Protein AF-A0A4S2RJR2-F1 (afdb_monomer_lite)

Structure (mmCIF, N/CA/C/O backbone):
data_AF-A0A4S2RJR2-F1
#
_entry.id   AF-A0A4S2RJR2-F1
#
loop_
_atom_site.group_PDB
_atom_site.id
_atom_site.type_symbol
_atom_site.label_atom_id
_atom_site.label_alt_id
_atom_site.label_comp_id
_atom_site.label_asym_id
_atom_site.label_entity_id
_atom_site.label_seq_id
_atom_site.pdbx_PDB_ins_code
_atom_site.Cartn_x
_atom_site.Cartn_y
_atom_site.Cartn_z
_atom_site.occupancy
_atom_site.B_iso_or_equiv
_atom_site.auth_seq_id
_atom_site.auth_comp_id
_atom_site.auth_asym_id
_atom_site.auth_atom_id
_atom_site.pdbx_PDB_model_num
ATOM 1 N N . MET A 1 1 ? -23.032 -1.528 -10.092 1.00 35.56 1 MET A N 1
ATOM 2 C CA . MET A 1 1 ? -22.578 -2.249 -8.888 1.00 35.56 1 MET A CA 1
ATOM 3 C C . MET A 1 1 ? -21.157 -1.796 -8.639 1.00 35.56 1 MET A C 1
ATOM 5 O O . MET A 1 1 ? -20.328 -2.017 -9.511 1.00 35.56 1 MET A O 1
ATOM 9 N N . GLN A 1 2 ? -20.901 -1.075 -7.546 1.00 30.23 2 GLN A N 1
ATOM 10 C CA . GLN A 1 2 ? -19.528 -0.872 -7.074 1.00 30.23 2 GLN A CA 1
ATOM 11 C C . GLN A 1 2 ? -18.959 -2.268 -6.796 1.00 30.23 2 GLN A C 1
ATOM 13 O O . GLN A 1 2 ? -19.674 -3.101 -6.233 1.00 30.23 2 GLN A O 1
ATOM 18 N N . ALA A 1 3 ? -17.743 -2.560 -7.258 1.00 44.12 3 ALA A N 1
ATOM 19 C CA . ALA A 1 3 ? -17.060 -3.779 -6.846 1.00 44.12 3 ALA A CA 1
ATOM 20 C C . ALA A 1 3 ? -17.018 -3.770 -5.311 1.00 44.12 3 ALA A C 1
ATOM 22 O O . ALA A 1 3 ? -16.583 -2.783 -4.720 1.00 44.12 3 ALA A O 1
ATOM 23 N N . ALA A 1 4 ? -17.570 -4.802 -4.671 1.00 62.81 4 ALA A N 1
ATOM 24 C CA . ALA A 1 4 ? -17.502 -4.906 -3.222 1.00 62.81 4 ALA A CA 1
ATOM 25 C C . ALA A 1 4 ? -16.021 -4.956 -2.834 1.00 62.81 4 ALA A C 1
ATOM 27 O O . ALA A 1 4 ? -15.278 -5.769 -3.384 1.00 62.81 4 ALA A O 1
ATOM 28 N N . ALA A 1 5 ? -15.593 -4.067 -1.938 1.00 66.56 5 ALA A N 1
ATOM 29 C CA . ALA A 1 5 ? -14.255 -4.142 -1.370 1.00 66.56 5 ALA A CA 1
ATOM 30 C C . ALA A 1 5 ? -14.058 -5.536 -0.744 1.00 66.56 5 ALA A C 1
ATOM 32 O O . ALA A 1 5 ? -14.962 -6.035 -0.068 1.00 66.56 5 ALA A O 1
ATOM 33 N N . ASP A 1 6 ? -12.895 -6.153 -0.965 1.00 79.19 6 ASP A N 1
ATOM 34 C CA . ASP A 1 6 ? -12.521 -7.461 -0.408 1.00 79.19 6 ASP A CA 1
ATOM 35 C C . ASP A 1 6 ? -11.407 -7.301 0.647 1.00 79.19 6 ASP A C 1
ATOM 37 O O . ASP A 1 6 ? -10.248 -7.618 0.379 1.00 79.19 6 ASP A O 1
ATOM 41 N N . PRO A 1 7 ? -11.702 -6.722 1.829 1.00 88.12 7 PRO A N 1
ATOM 42 C CA . PRO A 1 7 ? -10.671 -6.406 2.807 1.00 88.12 7 PRO A CA 1
ATOM 43 C C . PRO A 1 7 ? -10.150 -7.657 3.526 1.00 88.12 7 PRO A C 1
ATOM 45 O O . PRO A 1 7 ? -10.923 -8.504 3.974 1.00 88.12 7 PRO A O 1
ATOM 48 N N . ASP A 1 8 ? -8.835 -7.701 3.751 1.00 88.69 8 ASP A N 1
ATOM 49 C CA . ASP A 1 8 ? -8.206 -8.620 4.710 1.00 88.69 8 ASP A CA 1
ATOM 50 C C . ASP A 1 8 ? -8.419 -8.147 6.168 1.00 88.69 8 ASP A C 1
ATOM 52 O O . ASP A 1 8 ? -8.552 -8.958 7.094 1.00 88.69 8 ASP A O 1
ATOM 56 N N . VAL A 1 9 ? -8.485 -6.823 6.375 1.00 94.00 9 VAL A N 1
ATOM 57 C CA . VAL A 1 9 ? -8.645 -6.164 7.681 1.00 94.00 9 VAL A CA 1
ATOM 58 C C . VAL A 1 9 ? -9.634 -5.001 7.582 1.00 94.00 9 VAL A C 1
ATOM 60 O O . VAL A 1 9 ? -9.562 -4.198 6.657 1.00 94.00 9 VAL A O 1
ATOM 63 N N . VAL A 1 10 ? -10.518 -4.874 8.572 1.00 96.44 10 VAL A N 1
ATOM 64 C CA . VAL A 1 10 ? -11.403 -3.722 8.779 1.00 96.44 10 VAL A CA 1
ATOM 65 C C . VAL A 1 10 ? -11.038 -3.051 10.104 1.00 96.44 10 VAL A C 1
ATOM 67 O O . VAL A 1 10 ? -11.128 -3.674 11.164 1.00 96.44 10 VAL A O 1
ATOM 70 N N . LEU A 1 11 ? -10.631 -1.781 10.045 1.00 97.56 11 LEU A N 1
ATOM 71 C CA . LEU A 1 11 ? -10.380 -0.944 11.223 1.00 97.56 11 LEU A CA 1
ATOM 72 C C . LEU A 1 11 ? -11.629 -0.113 11.531 1.00 97.56 11 LEU A C 1
ATOM 74 O O . LEU A 1 11 ? -12.169 0.530 10.632 1.00 97.56 11 LEU A O 1
ATOM 78 N N . LEU A 1 12 ? -12.087 -0.110 12.783 1.00 98.06 12 LEU A N 1
ATOM 79 C CA . LEU A 1 12 ? -13.287 0.621 13.201 1.00 98.06 12 LEU A CA 1
ATOM 80 C C . LEU A 1 12 ? -13.000 1.553 14.382 1.00 98.06 12 LEU A C 1
ATOM 82 O O . LEU A 1 12 ? -12.539 1.115 15.433 1.00 98.06 12 LEU A O 1
ATOM 86 N N . HIS A 1 13 ? -13.376 2.822 14.225 1.00 97.62 13 HIS A N 1
ATOM 87 C CA . HIS A 1 13 ? -13.483 3.818 15.292 1.00 97.62 13 HIS A CA 1
ATOM 88 C C . HIS A 1 13 ? -14.772 4.618 15.066 1.00 97.62 13 HIS A C 1
ATOM 90 O O . HIS A 1 13 ? -14.799 5.564 14.282 1.00 97.62 13 HIS A O 1
ATOM 96 N N . LEU A 1 14 ? -15.873 4.161 15.663 1.00 95.38 14 LEU A N 1
ATOM 97 C CA . LEU A 1 14 ? -17.233 4.633 15.385 1.00 95.38 14 LEU A CA 1
ATOM 98 C C . LEU A 1 14 ? -18.041 4.638 16.687 1.00 95.38 14 LEU A C 1
ATOM 100 O O . LEU A 1 14 ? -17.801 3.798 17.553 1.00 95.38 14 LEU A O 1
ATOM 104 N N . GLY A 1 15 ? -18.999 5.558 16.812 1.00 95.69 15 GLY A N 1
ATOM 105 C CA . GLY A 1 15 ? -19.894 5.653 17.974 1.00 95.69 15 GLY A CA 1
ATOM 106 C C . GLY A 1 15 ? -19.937 7.031 18.641 1.00 95.69 15 GLY A C 1
ATOM 107 O O . GLY A 1 15 ? -20.818 7.296 19.452 1.00 95.69 15 GLY A O 1
ATOM 108 N N . ILE A 1 16 ? -18.993 7.934 18.340 1.00 96.31 16 ILE A N 1
ATOM 109 C CA . ILE A 1 16 ? -18.920 9.217 19.059 1.00 96.31 16 ILE A CA 1
ATOM 110 C C . ILE A 1 16 ? -20.102 10.143 18.746 1.00 96.31 16 ILE A C 1
ATOM 112 O O . ILE A 1 16 ? -20.603 10.825 19.640 1.00 96.31 16 ILE A O 1
ATOM 116 N N . ASN A 1 17 ? -20.597 10.116 17.506 1.00 95.94 17 ASN A N 1
ATOM 117 C CA . ASN A 1 17 ? -21.753 10.908 17.083 1.00 95.94 17 ASN A CA 1
ATOM 118 C C . ASN A 1 17 ? -23.040 10.433 17.766 1.00 95.94 17 ASN A C 1
ATOM 120 O O . ASN A 1 17 ? -23.857 11.257 18.175 1.00 95.94 17 ASN A O 1
ATOM 124 N N . ASP A 1 18 ? -23.183 9.123 17.959 1.00 96.81 18 ASP A N 1
ATOM 125 C CA . ASP A 1 18 ? -24.287 8.503 18.686 1.00 96.81 18 ASP A CA 1
ATOM 126 C C . ASP A 1 18 ? -24.359 9.054 20.114 1.00 96.81 18 ASP A C 1
ATOM 128 O O . ASP A 1 18 ? -25.413 9.502 20.566 1.00 96.81 18 ASP A O 1
ATOM 132 N N . LEU A 1 19 ? -23.217 9.121 20.806 1.00 97.19 19 LEU A N 1
ATOM 133 C CA . LEU A 1 19 ? -23.154 9.615 22.183 1.00 97.19 19 LEU A CA 1
ATOM 134 C C . LEU A 1 19 ? -23.339 11.132 22.294 1.00 97.19 19 LEU A C 1
ATOM 136 O O . LEU A 1 19 ? -24.038 11.588 23.207 1.00 97.19 19 LEU A O 1
ATOM 140 N N . LYS A 1 20 ? -22.680 11.901 21.416 1.00 94.88 20 LYS A N 1
ATOM 141 C CA . LYS A 1 20 ? -22.585 13.364 21.520 1.00 94.88 20 LYS A CA 1
ATOM 142 C C . LYS A 1 20 ? -23.769 14.075 20.877 1.00 94.88 20 LYS A C 1
ATOM 144 O O . LYS A 1 20 ? -24.410 14.901 21.516 1.00 94.88 20 LYS A O 1
ATOM 149 N N . TRP A 1 21 ? -24.096 13.724 19.638 1.00 93.81 21 TRP A N 1
ATOM 150 C CA . TRP A 1 21 ? -25.093 14.448 18.843 1.00 93.81 21 TRP A CA 1
ATOM 151 C C . TRP A 1 21 ? -26.478 13.819 18.898 1.00 93.81 21 TRP A C 1
ATOM 153 O O . TRP A 1 21 ? -27.479 14.526 18.801 1.00 93.81 21 TRP A O 1
ATOM 163 N N . HIS A 1 22 ? -26.548 12.502 19.089 1.00 93.56 22 HIS A N 1
ATOM 164 C CA . HIS A 1 22 ? -27.821 11.786 19.193 1.00 93.56 22 HIS A CA 1
ATOM 165 C C . HIS A 1 22 ? -28.208 11.455 20.637 1.00 93.56 22 HIS A C 1
ATOM 167 O O . HIS A 1 22 ? -29.325 11.005 20.885 1.00 93.56 22 HIS A O 1
ATOM 173 N N . GLY A 1 23 ? -27.319 11.724 21.600 1.00 93.38 23 GLY A N 1
ATOM 174 C CA . GLY A 1 23 ? -27.586 11.527 23.022 1.00 93.38 23 GLY A CA 1
ATOM 175 C C . GLY A 1 23 ? -27.856 10.069 23.396 1.00 93.38 23 GLY A C 1
ATOM 176 O O . GLY A 1 23 ? -28.503 9.823 24.415 1.00 93.38 23 GLY A O 1
ATOM 177 N N . ALA A 1 24 ? -27.382 9.119 22.588 1.00 96.50 24 ALA A N 1
ATOM 178 C CA . ALA A 1 24 ? -27.614 7.700 22.785 1.00 96.50 24 ALA A CA 1
ATOM 179 C C . ALA A 1 24 ? -27.061 7.221 24.134 1.00 96.50 24 ALA A C 1
ATOM 181 O O . ALA A 1 24 ? -26.051 7.717 24.652 1.00 96.50 24 ALA A O 1
ATOM 182 N N . ASP A 1 25 ? -27.734 6.218 24.692 1.00 97.31 25 ASP A N 1
ATOM 183 C CA . ASP A 1 25 ? -27.210 5.459 25.817 1.00 97.31 25 ASP A CA 1
ATOM 184 C C . ASP A 1 25 ? -25.930 4.704 25.386 1.00 97.31 25 ASP A C 1
ATOM 186 O O . ASP A 1 25 ? -25.941 4.038 24.345 1.00 97.31 25 ASP A O 1
ATOM 190 N N . PRO A 1 26 ? -24.825 4.761 26.159 1.00 97.56 26 PRO A N 1
ATOM 191 C CA . PRO A 1 26 ? -23.558 4.159 25.748 1.00 97.56 26 PRO A CA 1
ATOM 192 C C . PRO A 1 26 ? -23.593 2.644 25.547 1.00 97.56 26 PRO A C 1
ATOM 194 O O . PRO A 1 26 ? -22.884 2.130 24.681 1.00 97.56 26 PRO A O 1
ATOM 197 N N . ALA A 1 27 ? -24.399 1.918 26.327 1.00 96.00 27 ALA A N 1
ATOM 198 C CA . ALA A 1 27 ? -24.529 0.472 26.168 1.00 96.00 27 ALA A CA 1
ATOM 199 C C . ALA A 1 27 ? -25.318 0.126 24.897 1.00 96.00 27 ALA A C 1
ATOM 201 O O . ALA A 1 27 ? -24.957 -0.806 24.179 1.00 96.00 27 ALA A O 1
ATOM 202 N N . SER A 1 28 ? -26.349 0.914 24.593 1.00 96.69 28 SER A N 1
ATOM 203 C CA . SER A 1 28 ? -27.151 0.786 23.375 1.00 96.69 28 SER A CA 1
ATOM 204 C C . SER A 1 28 ? -26.318 1.080 22.122 1.00 96.69 28 SER A C 1
ATOM 206 O O . SER A 1 28 ? -26.278 0.250 21.217 1.00 96.69 28 SER A O 1
ATOM 208 N N . ALA A 1 29 ? -25.547 2.172 22.110 1.00 98.00 29 ALA A N 1
ATOM 209 C CA . ALA A 1 29 ? -24.631 2.486 21.008 1.00 98.00 29 ALA A CA 1
ATOM 210 C C . ALA A 1 29 ? -23.563 1.388 20.807 1.00 98.00 29 ALA A C 1
ATOM 212 O O . ALA A 1 29 ? -23.245 1.002 19.681 1.00 98.00 29 ALA A O 1
ATOM 213 N N . ALA A 1 30 ? -23.032 0.813 21.893 1.00 98.00 30 ALA A N 1
ATOM 214 C CA . ALA A 1 30 ? -22.098 -0.311 21.799 1.00 98.00 30 ALA A CA 1
ATOM 215 C C . ALA A 1 30 ? -22.758 -1.587 21.233 1.00 98.00 30 ALA A C 1
ATOM 217 O O . ALA A 1 30 ? -22.101 -2.373 20.542 1.00 98.00 30 ALA A O 1
ATOM 218 N N . ALA A 1 31 ? -24.051 -1.802 21.502 1.00 97.31 31 ALA A N 1
ATOM 219 C CA . ALA A 1 31 ? -24.826 -2.902 20.930 1.00 97.31 31 ALA A CA 1
ATOM 220 C C . ALA A 1 31 ? -25.114 -2.697 19.432 1.00 97.31 31 ALA A C 1
ATOM 222 O O . ALA A 1 31 ? -25.103 -3.666 18.672 1.00 97.31 31 ALA A O 1
ATOM 223 N N . GLU A 1 32 ? -25.297 -1.459 18.980 1.00 97.69 32 GLU A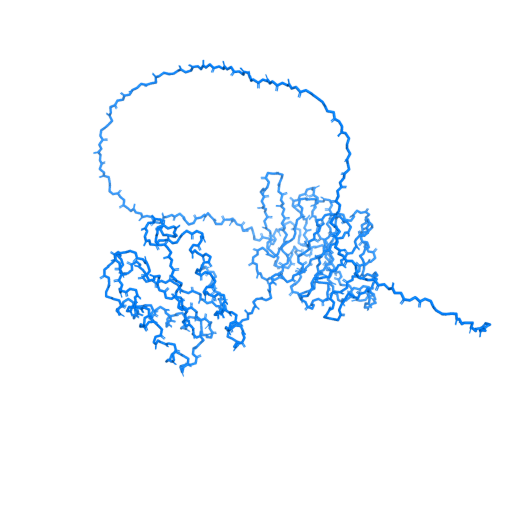 N 1
ATOM 224 C CA . GLU A 1 32 ? -25.414 -1.142 17.552 1.00 97.69 32 GLU A CA 1
ATOM 225 C C . GLU A 1 32 ? -24.095 -1.395 16.812 1.00 97.69 32 GLU A C 1
ATOM 227 O O . GLU A 1 32 ? -24.085 -2.096 15.796 1.00 97.69 32 GLU A O 1
ATOM 232 N N . LEU A 1 33 ? -22.957 -0.960 17.373 1.00 98.00 33 LEU A N 1
ATOM 233 C CA . LEU A 1 33 ? -21.637 -1.300 16.828 1.00 98.00 33 LEU A CA 1
ATOM 234 C C . LEU A 1 33 ? -21.416 -2.821 16.793 1.00 98.00 33 LEU A C 1
ATOM 236 O O . LEU A 1 33 ? -20.870 -3.349 15.823 1.00 98.00 33 LEU A O 1
ATOM 240 N N . LYS A 1 34 ? -21.879 -3.555 17.816 1.00 97.56 34 LYS A N 1
ATOM 241 C CA . LYS A 1 34 ? -21.864 -5.025 17.803 1.00 97.56 34 LYS A CA 1
ATOM 242 C C . LYS A 1 34 ? -22.606 -5.576 16.578 1.00 97.56 34 LYS A C 1
ATOM 244 O O . LYS A 1 34 ? -22.082 -6.487 15.938 1.00 97.56 34 LYS A O 1
ATOM 249 N N . GLY A 1 35 ? -23.789 -5.040 16.273 1.00 97.81 35 GLY A N 1
ATOM 250 C CA . GLY A 1 35 ? -24.590 -5.417 15.106 1.00 97.81 35 GLY A CA 1
ATOM 251 C C . GLY A 1 35 ? -23.865 -5.157 13.786 1.00 97.81 35 GLY A C 1
ATOM 252 O O . GLY A 1 35 ? -23.783 -6.056 12.954 1.00 97.81 35 GLY A O 1
ATOM 253 N N . LEU A 1 36 ? -23.233 -3.989 13.639 1.00 97.94 36 LEU A N 1
ATOM 254 C CA . LEU A 1 36 ? -22.411 -3.671 12.465 1.00 97.94 36 LEU A CA 1
ATOM 255 C C . LEU A 1 36 ? -21.261 -4.673 12.275 1.00 97.94 36 LEU A C 1
ATOM 257 O O . LEU A 1 36 ? -21.018 -5.146 11.167 1.00 97.94 36 LEU A O 1
ATOM 261 N N . ILE A 1 37 ? -20.560 -5.030 13.353 1.00 97.88 37 ILE A N 1
ATOM 262 C CA . ILE A 1 37 ? -19.486 -6.032 13.295 1.00 97.88 37 ILE A CA 1
ATOM 263 C C . ILE A 1 37 ? -20.044 -7.403 12.877 1.00 97.88 37 ILE A C 1
ATOM 265 O O . ILE A 1 37 ? -19.413 -8.121 12.101 1.00 97.88 37 ILE A O 1
ATOM 269 N N . ASP A 1 38 ? -21.234 -7.772 13.356 1.00 97.75 38 ASP A N 1
ATOM 270 C CA . ASP A 1 38 ? -21.889 -9.023 12.964 1.00 97.75 38 ASP A CA 1
ATOM 271 C C . ASP A 1 38 ? -22.253 -9.023 11.466 1.00 97.75 38 ASP A C 1
ATOM 273 O O . ASP A 1 38 ? -22.100 -10.046 10.794 1.00 97.75 38 ASP A O 1
ATOM 277 N N . ASP A 1 39 ? -22.661 -7.877 10.920 1.00 96.75 39 ASP A N 1
ATOM 278 C CA . ASP A 1 39 ? -22.924 -7.698 9.490 1.00 96.75 39 ASP A CA 1
ATOM 279 C C . ASP A 1 39 ? -21.639 -7.776 8.650 1.00 96.75 39 ASP A C 1
ATOM 281 O O . ASP A 1 39 ? -21.637 -8.421 7.598 1.00 96.75 39 ASP A O 1
ATOM 285 N N . ILE A 1 40 ? -20.527 -7.209 9.133 1.00 96.00 40 ILE A N 1
ATOM 286 C CA . ILE A 1 40 ? -19.202 -7.338 8.501 1.00 96.00 40 ILE A CA 1
ATOM 287 C C . ILE A 1 40 ? -18.813 -8.814 8.379 1.00 96.00 40 ILE A C 1
ATOM 289 O O . ILE A 1 40 ? -18.482 -9.268 7.284 1.00 96.00 40 ILE A O 1
ATOM 293 N N . TYR A 1 41 ? -18.912 -9.590 9.461 1.00 96.25 41 TYR A N 1
ATOM 294 C CA . TYR A 1 41 ? -18.592 -11.021 9.416 1.00 96.25 41 TYR A CA 1
ATOM 295 C C . TYR A 1 41 ? -19.556 -11.827 8.545 1.00 96.25 41 TYR A C 1
ATOM 297 O O . TYR A 1 41 ? -19.141 -12.819 7.943 1.00 96.25 41 TYR A O 1
ATOM 305 N N . ARG A 1 42 ? -20.829 -11.419 8.457 1.00 95.12 42 ARG A N 1
ATOM 306 C CA . ARG A 1 42 ? -21.807 -12.066 7.574 1.00 95.12 42 ARG A CA 1
ATOM 307 C C . ARG A 1 42 ? -21.475 -11.839 6.102 1.00 95.12 42 ARG A C 1
ATOM 309 O O . ARG A 1 42 ? -21.595 -12.768 5.310 1.00 95.12 42 ARG A O 1
ATOM 316 N N . ASN A 1 43 ? -21.048 -10.629 5.753 1.00 92.62 43 ASN A N 1
ATOM 317 C CA . ASN A 1 43 ? -20.708 -10.259 4.381 1.00 92.62 43 ASN A CA 1
ATOM 318 C C . ASN A 1 43 ? -19.311 -10.743 3.975 1.00 92.62 43 ASN A C 1
ATOM 320 O O . ASN A 1 43 ? -19.103 -11.099 2.817 1.00 92.62 43 ASN A O 1
ATOM 324 N N . ARG A 1 44 ? -18.366 -10.802 4.922 1.00 92.38 44 ARG A N 1
ATOM 325 C CA . ARG A 1 44 ? -17.009 -11.303 4.699 1.00 92.38 44 ARG A CA 1
ATOM 326 C C . ARG A 1 44 ? -16.563 -12.271 5.801 1.00 92.38 44 ARG A C 1
ATOM 328 O O . ARG A 1 44 ? -15.836 -11.890 6.721 1.00 92.38 44 ARG A O 1
ATOM 335 N N . PRO A 1 45 ? -16.933 -13.557 5.698 1.00 93.25 45 PRO A N 1
ATOM 336 C CA . PRO A 1 45 ? -16.436 -14.574 6.614 1.00 93.25 45 PRO A CA 1
ATOM 337 C C . PRO A 1 45 ? -14.901 -14.628 6.603 1.00 93.25 45 PRO A C 1
ATOM 339 O O . PRO A 1 45 ? -14.277 -14.639 5.540 1.00 93.25 45 PRO A O 1
ATOM 342 N N . GLY A 1 46 ? -14.295 -14.659 7.792 1.00 92.88 46 GLY A N 1
ATOM 343 C CA . GLY A 1 46 ? -12.841 -14.750 7.965 1.00 92.88 46 GLY A CA 1
ATOM 344 C C . GLY A 1 46 ? -12.063 -13.431 7.869 1.00 92.88 46 GLY A C 1
ATOM 345 O O . GLY A 1 46 ? -10.844 -13.467 8.034 1.00 92.88 46 GLY A O 1
ATOM 346 N N . VAL A 1 47 ? -12.721 -12.285 7.651 1.00 96.25 47 VAL A N 1
ATOM 347 C CA . VAL A 1 47 ? -12.062 -10.966 7.738 1.00 96.25 47 VAL A CA 1
ATOM 348 C C . VAL A 1 47 ? -11.539 -10.699 9.149 1.00 96.25 47 VAL A C 1
ATOM 350 O O . VAL A 1 47 ? -12.127 -11.158 10.129 1.00 96.25 47 VAL A O 1
ATOM 353 N N . THR A 1 48 ? -10.451 -9.946 9.278 1.00 98.06 48 THR A N 1
ATOM 354 C CA . THR A 1 48 ? -10.016 -9.429 10.581 1.00 98.06 48 THR A CA 1
ATOM 355 C C . THR A 1 48 ? -10.734 -8.124 10.895 1.00 98.06 48 THR A C 1
ATOM 357 O O . THR A 1 48 ? -10.739 -7.217 10.071 1.00 98.06 48 THR A O 1
ATOM 360 N N . VAL A 1 49 ? -11.296 -7.986 12.096 1.00 98.38 49 VAL A N 1
ATOM 361 C CA . VAL A 1 49 ? -11.891 -6.728 12.571 1.00 98.38 49 VAL A CA 1
ATOM 362 C C . VAL A 1 49 ? -11.115 -6.236 13.787 1.00 98.38 49 VAL A C 1
ATOM 364 O O . VAL A 1 49 ? -11.001 -6.950 14.785 1.00 98.38 49 VAL A O 1
ATOM 367 N N . ILE A 1 50 ? -10.592 -5.013 13.709 1.00 98.56 50 ILE A N 1
ATOM 368 C CA . ILE A 1 50 ? -9.881 -4.350 14.806 1.00 98.56 50 ILE A CA 1
ATOM 369 C C . ILE A 1 50 ? -10.644 -3.083 15.169 1.00 98.56 50 ILE A C 1
ATOM 371 O O . ILE A 1 50 ? -10.836 -2.205 14.330 1.00 98.56 50 ILE A O 1
ATOM 375 N N . VAL A 1 51 ? -11.076 -2.979 16.422 1.00 98.62 51 VAL A N 1
ATOM 376 C CA . VAL A 1 51 ? -11.880 -1.849 16.897 1.00 98.62 51 VAL A CA 1
ATOM 377 C C . VAL A 1 51 ? -11.091 -1.048 17.914 1.00 98.62 51 VAL A C 1
ATOM 379 O O . VAL A 1 51 ? -10.776 -1.573 18.981 1.00 98.62 51 VAL A O 1
ATOM 382 N N . GLN A 1 52 ? -10.809 0.220 17.623 1.00 98.62 52 GLN A N 1
ATOM 383 C CA . GLN A 1 52 ? -10.323 1.152 18.636 1.00 98.62 52 GLN A CA 1
ATOM 384 C C . GLN A 1 52 ? -11.506 1.787 19.359 1.00 98.62 52 GLN A C 1
ATOM 386 O O . GLN A 1 52 ? -12.436 2.282 18.723 1.00 98.62 52 GLN A O 1
ATOM 391 N N . GLY A 1 53 ? -11.458 1.794 20.692 1.00 98.06 53 GLY A N 1
ATOM 392 C CA . GLY A 1 53 ? -12.456 2.494 21.498 1.00 98.06 53 GLY A CA 1
ATOM 393 C C . GLY A 1 53 ? -12.545 3.993 21.176 1.00 98.06 53 GLY A C 1
ATOM 394 O O . GLY A 1 53 ? -11.686 4.569 20.513 1.00 98.06 53 GLY A O 1
ATOM 395 N N . LEU A 1 54 ? -13.594 4.640 21.667 1.00 97.88 54 LEU A N 1
ATOM 396 C CA . LEU A 1 54 ? -13.806 6.080 21.565 1.00 97.88 54 LEU A CA 1
ATOM 397 C C . LEU A 1 54 ? -12.837 6.848 22.464 1.00 97.88 54 LEU A C 1
ATOM 399 O O . LEU A 1 54 ? -12.551 6.419 23.584 1.00 97.88 54 LEU A O 1
ATOM 403 N N . LEU A 1 55 ? -12.367 8.000 21.991 1.00 97.50 55 LEU A N 1
ATOM 404 C CA . LEU A 1 55 ? -11.406 8.830 22.715 1.00 97.50 55 LEU A CA 1
ATOM 405 C C . LEU A 1 55 ? -11.985 9.254 24.080 1.00 97.50 55 LEU A C 1
ATOM 407 O O . LEU A 1 55 ? -13.057 9.857 24.129 1.00 97.50 55 LEU A O 1
ATOM 411 N N . PRO A 1 56 ? -11.315 8.946 25.209 1.00 95.75 56 PRO A N 1
ATOM 412 C CA . PRO A 1 56 ? -11.849 9.266 26.534 1.00 95.75 56 PRO A CA 1
ATOM 413 C C . PRO A 1 56 ? -11.962 10.767 26.804 1.00 95.75 56 PRO A C 1
ATOM 415 O O . PRO A 1 56 ? -12.748 11.167 27.657 1.00 95.75 56 PRO A O 1
ATOM 418 N N . ASP A 1 57 ? -11.167 11.568 26.092 1.00 95.31 57 ASP A N 1
ATOM 419 C CA . ASP A 1 57 ? -11.034 13.011 26.288 1.00 95.31 57 ASP A CA 1
ATOM 420 C C . ASP A 1 57 ? -11.977 13.830 25.380 1.00 95.31 57 ASP A C 1
ATOM 422 O O . ASP A 1 57 ? -11.884 15.055 25.346 1.00 95.31 57 ASP A O 1
ATOM 426 N N . THR A 1 58 ? -12.896 13.180 24.648 1.00 94.06 58 THR A N 1
ATOM 427 C CA . THR A 1 58 ? -13.938 13.890 23.892 1.00 94.06 58 THR A CA 1
ATOM 428 C C . THR A 1 58 ? -14.861 14.656 24.836 1.00 94.06 58 THR A C 1
ATOM 430 O O . THR A 1 58 ? -15.456 14.078 25.750 1.00 94.06 58 THR A O 1
ATOM 433 N N . THR A 1 59 ? -15.016 15.951 24.575 1.00 93.25 59 THR A N 1
ATOM 434 C CA . THR A 1 59 ? -15.809 16.851 25.413 1.00 93.25 59 THR A CA 1
ATOM 435 C C . THR A 1 59 ? -17.306 16.562 25.306 1.00 93.25 59 THR A C 1
ATOM 437 O O . THR A 1 59 ? -17.785 16.133 24.251 1.00 93.25 59 THR A O 1
ATOM 440 N N . GLU A 1 60 ? -18.051 16.849 26.379 1.00 92.88 60 GLU A N 1
ATOM 441 C CA . GLU A 1 60 ? -19.523 16.723 26.511 1.00 92.88 60 GLU A CA 1
ATOM 442 C C . GLU A 1 60 ? -20.056 15.287 26.645 1.00 92.88 60 GLU A C 1
ATOM 444 O O . GLU A 1 60 ? -21.250 15.062 26.867 1.00 92.88 60 GLU A O 1
ATOM 449 N N . VAL A 1 61 ? -19.177 14.294 26.532 1.00 93.62 61 VAL A N 1
ATOM 450 C CA . VAL A 1 61 ? -19.494 12.867 26.677 1.00 93.62 61 VAL A CA 1
ATOM 451 C C . VAL A 1 61 ? -18.543 12.180 27.657 1.00 93.62 61 VAL A C 1
ATOM 453 O O . VAL A 1 61 ? -18.348 10.960 27.600 1.00 93.62 61 VAL A O 1
ATOM 456 N N . GLU A 1 62 ? -17.962 12.946 28.583 1.00 82.56 62 GLU A N 1
ATOM 457 C CA . GLU A 1 62 ? -17.043 12.444 29.597 1.00 82.56 62 GLU A CA 1
ATOM 458 C C . GLU A 1 62 ? -17.710 11.314 30.400 1.00 82.56 62 GLU A C 1
ATOM 460 O O . GLU A 1 62 ? -18.850 11.406 30.857 1.00 82.56 62 GLU A O 1
ATOM 465 N N . GLY A 1 63 ? -17.014 10.185 30.532 1.00 86.69 63 GLY A N 1
ATOM 466 C CA . GLY A 1 63 ? -17.529 8.984 31.197 1.00 86.69 63 GLY A CA 1
ATOM 467 C C . GLY A 1 63 ? -18.432 8.098 30.328 1.00 86.69 63 GLY A C 1
ATOM 468 O O . GLY A 1 63 ? -18.366 6.875 30.467 1.00 86.69 63 GLY A O 1
ATOM 469 N N . LYS A 1 64 ? -19.194 8.653 29.371 1.00 96.75 64 LYS A N 1
ATOM 470 C CA . LYS A 1 64 ? -19.992 7.850 28.419 1.00 96.75 64 LYS A CA 1
ATOM 471 C C . LYS A 1 64 ? -19.101 6.9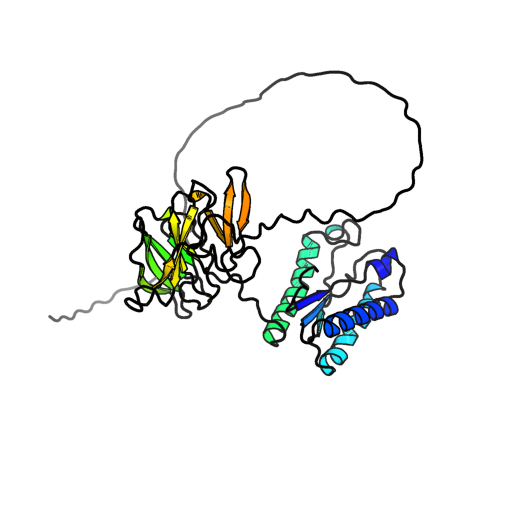92 27.522 1.00 96.75 64 LYS A C 1
ATOM 473 O O . LYS A 1 64 ? -19.371 5.806 27.337 1.00 96.75 64 LYS A O 1
ATOM 478 N N . THR A 1 65 ? -18.009 7.569 27.023 1.00 97.00 65 THR A N 1
ATOM 479 C CA . THR A 1 65 ? -17.003 6.859 26.216 1.00 97.00 65 THR A CA 1
ATOM 480 C C . THR A 1 65 ? -16.397 5.679 26.976 1.00 97.00 65 THR A C 1
ATOM 482 O O . THR A 1 65 ? -16.198 4.617 26.399 1.00 97.00 65 THR A O 1
ATOM 485 N N . GLY A 1 66 ? -16.196 5.804 28.292 1.00 97.19 66 GLY A N 1
ATOM 486 C CA . GLY A 1 66 ? -15.720 4.713 29.147 1.00 97.19 66 GLY A CA 1
ATOM 487 C C . GLY A 1 66 ? -16.679 3.519 29.202 1.00 97.19 66 GLY A C 1
ATOM 488 O O . GLY A 1 66 ? -16.240 2.377 29.061 1.00 97.19 66 GLY A O 1
ATOM 489 N N . VAL A 1 67 ? -17.985 3.771 29.351 1.00 97.94 67 VAL A N 1
ATOM 490 C CA . VAL A 1 67 ? -19.017 2.715 29.358 1.00 97.94 67 VAL A CA 1
ATOM 491 C C . VAL A 1 67 ? -19.105 2.027 27.995 1.00 97.94 67 VAL A C 1
ATOM 493 O O . VAL A 1 67 ? -19.094 0.798 27.929 1.00 97.94 67 VAL A O 1
ATOM 496 N N . PHE A 1 68 ? -19.123 2.810 26.913 1.00 98.50 68 PHE A N 1
ATOM 497 C CA . PHE A 1 68 ? -19.098 2.288 25.545 1.00 98.50 68 PHE A CA 1
ATOM 498 C C . PHE A 1 68 ? -17.865 1.401 25.310 1.00 98.50 68 PHE A C 1
ATOM 500 O O . PHE A 1 68 ? -17.984 0.248 24.898 1.00 98.50 68 PHE A O 1
ATOM 507 N N . ASN A 1 69 ? -16.677 1.903 25.651 1.00 98.38 69 ASN A N 1
ATOM 508 C CA . ASN A 1 69 ? -15.407 1.203 25.465 1.00 98.38 69 ASN A CA 1
ATOM 509 C C . ASN A 1 69 ? -15.344 -0.108 26.247 1.00 98.38 69 ASN A C 1
ATOM 511 O O . ASN A 1 69 ? -14.906 -1.120 25.705 1.00 98.38 69 ASN A O 1
ATOM 515 N N . ALA A 1 70 ? -15.817 -0.117 27.497 1.00 98.19 70 ALA A N 1
ATOM 516 C CA . ALA A 1 70 ? -15.888 -1.333 28.301 1.00 98.19 70 ALA A CA 1
ATOM 517 C C . ALA A 1 70 ? -16.819 -2.382 27.668 1.00 98.19 70 ALA A C 1
ATOM 519 O O . ALA A 1 70 ? -16.474 -3.566 27.627 1.00 98.19 70 ALA A O 1
ATOM 520 N N . ALA A 1 71 ? -17.965 -1.957 27.128 1.00 98.06 71 ALA A N 1
ATOM 521 C CA . ALA A 1 71 ? -18.905 -2.848 26.454 1.00 98.06 71 ALA A CA 1
ATOM 522 C C . ALA A 1 71 ? -18.329 -3.435 25.154 1.00 98.06 71 ALA A C 1
ATOM 524 O O . ALA A 1 71 ? -18.507 -4.625 24.893 1.00 98.06 71 ALA A O 1
ATOM 525 N N . VAL A 1 72 ? -17.609 -2.641 24.354 1.00 98.31 72 VAL A N 1
ATOM 526 C CA . VAL A 1 72 ? -16.942 -3.120 23.130 1.00 98.31 72 VAL A CA 1
ATOM 527 C C . VAL A 1 72 ? -15.784 -4.062 23.467 1.00 98.31 72 VAL A C 1
ATOM 529 O O . VAL A 1 72 ? -15.709 -5.157 22.909 1.00 98.31 72 VAL A O 1
ATOM 532 N N . ALA A 1 73 ? -14.926 -3.690 24.421 1.00 98.31 73 ALA A N 1
ATOM 533 C CA . ALA A 1 73 ? -13.817 -4.525 24.881 1.00 98.31 73 ALA A CA 1
ATOM 534 C C . ALA A 1 73 ? -14.300 -5.889 25.404 1.00 98.31 73 ALA A C 1
ATOM 536 O O . ALA A 1 73 ? -13.707 -6.925 25.103 1.00 98.31 73 ALA A O 1
ATOM 537 N N . GLY A 1 74 ? -15.429 -5.910 26.123 1.00 97.88 74 GLY A N 1
ATOM 538 C CA . GLY A 1 74 ? -16.045 -7.133 26.644 1.00 97.88 74 GLY A CA 1
ATOM 539 C C . GLY A 1 74 ? -16.479 -8.146 25.574 1.00 97.88 74 GLY A C 1
ATOM 540 O O . GLY A 1 74 ? -16.698 -9.314 25.897 1.00 97.88 74 GLY A O 1
ATOM 541 N N . GLN A 1 75 ? -16.571 -7.748 24.300 1.00 95.94 75 GLN A N 1
ATOM 542 C CA . GLN A 1 75 ? -16.912 -8.656 23.199 1.00 95.94 75 GLN A CA 1
ATOM 543 C C . GLN A 1 75 ? -15.734 -9.535 22.760 1.00 95.94 75 GLN A C 1
ATOM 545 O O . GLN A 1 75 ? -15.944 -10.534 22.077 1.00 95.94 75 GLN A O 1
ATOM 550 N N . GLU A 1 76 ? -14.494 -9.199 23.122 1.00 96.44 76 GLU A N 1
ATOM 551 C CA . GLU A 1 76 ? -13.322 -9.818 22.499 1.00 96.44 76 GLU A CA 1
ATOM 552 C C . GLU A 1 76 ? -13.231 -11.331 22.743 1.00 96.44 76 GLU A C 1
ATOM 554 O O . GLU A 1 76 ? -12.965 -12.102 21.820 1.00 96.44 76 GLU A O 1
ATOM 559 N N . ILE A 1 77 ? -13.494 -11.783 23.972 1.00 96.69 77 ILE A N 1
ATOM 560 C CA . ILE A 1 77 ? -13.443 -13.212 24.313 1.00 96.69 77 ILE A CA 1
ATOM 561 C C . ILE A 1 77 ? -14.573 -13.977 23.615 1.00 96.69 77 ILE A C 1
ATOM 563 O O . ILE A 1 77 ? -14.331 -15.030 23.030 1.00 96.69 77 ILE A O 1
ATOM 567 N N . SER A 1 78 ? -15.804 -13.458 23.647 1.00 96.75 78 SER A N 1
ATOM 568 C CA . SER A 1 78 ? -16.957 -14.154 23.063 1.00 96.75 78 SER A CA 1
ATOM 569 C C . SER A 1 78 ? -16.854 -14.256 21.541 1.00 96.75 78 SER A C 1
ATOM 571 O O . SER A 1 78 ? -17.156 -15.311 20.985 1.00 96.75 78 SER A O 1
ATOM 573 N N . ARG A 1 79 ? -16.345 -13.215 20.871 1.00 97.00 79 ARG A N 1
ATOM 574 C CA . ARG A 1 79 ? -16.084 -13.229 19.426 1.00 97.00 79 ARG A CA 1
ATOM 575 C C . ARG A 1 79 ? -14.990 -14.224 19.050 1.00 97.00 79 ARG A C 1
ATOM 577 O O . ARG A 1 79 ? -15.198 -15.043 18.156 1.00 97.00 79 ARG A O 1
ATOM 584 N N . ARG A 1 80 ? -13.865 -14.230 19.774 1.00 95.75 80 ARG A N 1
ATOM 585 C CA . ARG A 1 80 ? -12.786 -15.205 19.531 1.00 95.75 80 ARG A CA 1
ATOM 586 C C . ARG A 1 80 ? -13.238 -16.646 19.773 1.00 95.75 80 ARG A C 1
ATOM 588 O O . ARG A 1 80 ? -12.934 -17.513 18.960 1.00 95.75 80 ARG A O 1
ATOM 595 N N . ASN A 1 81 ? -14.040 -16.897 20.810 1.00 96.56 81 ASN A N 1
ATOM 596 C CA . ASN A 1 81 ? -14.635 -18.218 21.057 1.00 96.56 81 ASN A CA 1
ATOM 597 C C . ASN A 1 81 ? -15.610 -18.651 19.949 1.00 96.56 81 ASN A C 1
ATOM 599 O O . ASN A 1 81 ? -15.775 -19.845 19.713 1.00 96.56 81 ASN A O 1
ATOM 603 N N . ALA A 1 82 ? -16.227 -17.698 19.246 1.00 95.94 82 ALA A N 1
ATOM 604 C CA . ALA A 1 82 ? -17.043 -17.951 18.060 1.00 95.94 82 ALA A CA 1
ATOM 605 C C . ALA A 1 82 ? -16.213 -18.112 16.765 1.00 95.94 82 ALA A C 1
ATOM 607 O O . ALA A 1 82 ? -16.782 -18.164 15.677 1.00 95.94 82 ALA A O 1
ATOM 608 N N . GLY A 1 83 ? -14.878 -18.170 16.857 1.00 96.56 83 GLY A N 1
ATOM 609 C CA . GLY A 1 83 ? -13.974 -18.312 15.711 1.00 96.56 83 GLY A CA 1
ATOM 610 C C . GLY A 1 83 ? -13.758 -17.024 14.910 1.00 96.56 83 GLY A C 1
ATOM 611 O O . GLY A 1 83 ? -13.173 -17.068 13.828 1.00 96.56 83 GLY A O 1
ATOM 612 N N . GLN A 1 84 ? -14.219 -15.875 15.411 1.00 97.81 84 GLN A N 1
ATOM 613 C CA . GLN A 1 84 ? -14.032 -14.589 14.744 1.00 97.81 84 GLN A CA 1
ATOM 614 C C . GLN A 1 84 ? -12.633 -14.024 15.019 1.00 97.81 84 GLN A C 1
ATOM 616 O O . GLN A 1 84 ? -12.146 -14.037 16.152 1.00 97.81 84 GLN A O 1
ATOM 621 N N . ARG A 1 85 ? -12.008 -13.462 13.980 1.00 98.12 85 ARG A N 1
ATOM 622 C CA . ARG A 1 85 ? -10.740 -12.720 14.060 1.00 98.12 85 ARG A CA 1
ATOM 623 C C . ARG A 1 85 ? -11.022 -11.289 14.508 1.00 98.12 85 ARG A C 1
ATOM 625 O O . ARG A 1 85 ? -11.110 -10.383 13.682 1.00 98.12 85 ARG A O 1
ATOM 632 N N . PHE A 1 86 ? -11.270 -11.115 15.801 1.00 98.38 86 PHE A N 1
ATOM 633 C CA . PHE A 1 86 ? -11.648 -9.837 16.402 1.00 98.38 86 PHE A CA 1
ATOM 634 C C . PHE A 1 86 ? -10.605 -9.386 17.422 1.00 98.38 86 PHE A C 1
ATOM 636 O O . PHE A 1 86 ? -10.141 -10.200 18.226 1.00 98.38 86 PHE A O 1
ATOM 643 N N . ARG A 1 87 ? -10.287 -8.089 17.424 1.00 97.94 87 ARG A N 1
ATOM 644 C CA . ARG A 1 87 ? -9.381 -7.474 18.397 1.00 97.94 87 ARG A CA 1
ATOM 645 C C . ARG A 1 87 ? -9.892 -6.110 18.846 1.00 97.94 87 ARG A C 1
ATOM 647 O O . ARG A 1 87 ? -10.268 -5.284 18.016 1.00 97.94 87 ARG A O 1
ATOM 654 N N . TYR A 1 88 ? -9.861 -5.864 20.152 1.00 98.44 88 TYR A N 1
ATOM 655 C CA . TYR A 1 88 ? -10.111 -4.535 20.708 1.00 98.44 88 TYR A CA 1
ATOM 656 C C . TYR A 1 88 ? -8.793 -3.790 20.954 1.00 98.44 88 TYR A C 1
ATOM 658 O O . TYR A 1 88 ? -7.805 -4.373 21.399 1.00 98.44 88 TYR A O 1
ATOM 666 N N . VAL A 1 89 ? -8.793 -2.486 20.690 1.00 98.44 89 VAL A N 1
ATOM 667 C CA . VAL A 1 89 ? -7.674 -1.570 20.915 1.00 98.44 89 VAL A CA 1
ATOM 668 C C . VAL A 1 89 ? -8.124 -0.481 21.877 1.00 98.44 89 VAL A C 1
ATOM 670 O O . VAL A 1 89 ? -9.081 0.251 21.620 1.00 98.44 89 VAL A O 1
ATOM 673 N N . ALA A 1 90 ? -7.419 -0.358 23.000 1.00 98.06 90 ALA A N 1
ATOM 674 C CA . ALA A 1 90 ? -7.648 0.749 23.914 1.00 98.06 90 ALA A CA 1
ATOM 675 C C . ALA A 1 90 ? -7.275 2.076 23.220 1.00 98.06 90 ALA A C 1
ATOM 677 O O . ALA A 1 90 ? -6.185 2.171 22.651 1.00 98.06 90 ALA A O 1
ATOM 678 N N . PRO A 1 91 ? -8.152 3.093 23.246 1.00 97.25 91 PRO A N 1
ATOM 679 C CA . PRO A 1 91 ? -7.850 4.379 22.636 1.00 97.25 91 PRO A CA 1
ATOM 680 C C . PRO A 1 91 ? -6.747 5.116 23.404 1.00 97.25 91 PRO A C 1
ATOM 682 O O . PRO A 1 91 ? -6.659 4.982 24.631 1.00 97.25 91 PRO A O 1
ATOM 685 N N . PRO A 1 92 ? -5.928 5.929 22.715 1.00 97.38 92 PRO A N 1
ATOM 686 C CA . PRO A 1 92 ? -4.992 6.817 23.387 1.00 97.38 92 PRO A CA 1
ATOM 687 C C . PRO A 1 92 ? -5.738 7.907 24.169 1.00 97.38 92 PRO A C 1
ATOM 689 O O . PRO A 1 92 ? -6.910 8.195 23.920 1.00 97.38 92 PRO A O 1
ATOM 692 N N . ARG A 1 93 ? -5.022 8.548 25.098 1.00 96.12 93 ARG A N 1
ATOM 693 C CA . ARG A 1 93 ? -5.449 9.813 25.705 1.00 96.12 93 ARG A CA 1
ATOM 694 C C . ARG A 1 93 ? -4.888 10.979 24.901 1.00 96.12 93 ARG A C 1
ATOM 696 O O . ARG A 1 93 ? -3.716 10.935 24.513 1.00 96.12 93 ARG A O 1
ATOM 703 N N . LEU A 1 94 ? -5.710 11.995 24.671 1.00 96.38 94 LEU A N 1
ATOM 704 C CA . LEU A 1 94 ? -5.340 13.200 23.932 1.00 96.38 94 LEU A CA 1
ATOM 705 C C . LEU A 1 94 ? -5.334 14.421 24.849 1.00 96.38 94 LEU A C 1
ATOM 707 O O . LEU A 1 94 ? -6.110 14.512 25.799 1.00 96.38 94 LEU A O 1
ATOM 711 N N . ASP A 1 95 ? -4.455 15.370 24.548 1.00 96.25 95 ASP A N 1
ATOM 712 C CA . ASP A 1 95 ? -4.499 16.693 25.158 1.00 96.25 95 ASP A CA 1
ATOM 713 C C . ASP A 1 95 ? -5.637 17.494 24.516 1.00 96.25 95 ASP A C 1
ATOM 715 O O . ASP A 1 95 ? -5.556 17.883 23.353 1.00 96.25 95 ASP A O 1
ATOM 719 N N . VAL A 1 96 ? -6.703 17.754 25.273 1.00 93.75 96 VAL A N 1
ATOM 720 C CA . VAL A 1 96 ? -7.887 18.461 24.763 1.00 93.75 96 VAL A CA 1
ATOM 721 C C . VAL A 1 96 ? -7.531 19.837 24.193 1.00 93.75 96 VAL A C 1
ATOM 723 O O . VAL A 1 96 ? -8.067 20.226 23.161 1.00 93.75 96 VAL A O 1
ATOM 726 N N . ALA A 1 97 ? -6.610 20.569 24.826 1.00 94.38 97 ALA A N 1
ATOM 727 C CA . ALA A 1 97 ? -6.282 21.931 24.417 1.00 94.38 97 ALA A CA 1
ATOM 728 C C . ALA A 1 97 ? -5.402 21.973 23.161 1.00 94.38 97 ALA A C 1
ATOM 730 O O . ALA A 1 97 ? -5.501 22.912 22.371 1.00 94.38 97 ALA A O 1
ATOM 731 N N . ALA A 1 98 ? -4.529 20.979 22.986 1.00 96.50 98 ALA A N 1
ATOM 732 C CA . ALA A 1 98 ? -3.549 20.961 21.902 1.00 96.50 98 ALA A CA 1
ATOM 733 C C . ALA A 1 98 ? -3.942 20.061 20.722 1.00 96.50 98 ALA A C 1
ATOM 735 O O . ALA A 1 98 ? -3.486 20.297 19.605 1.00 96.50 98 ALA A O 1
ATOM 736 N N . GLU A 1 99 ? -4.749 19.026 20.953 1.00 97.00 99 GLU A N 1
ATOM 737 C CA . GLU A 1 99 ? -4.964 17.923 20.009 1.00 97.00 99 GLU A CA 1
ATOM 738 C C . GLU A 1 99 ? -6.431 17.728 19.620 1.00 97.00 99 GLU A C 1
ATOM 740 O O . GLU A 1 99 ? -6.684 17.002 18.664 1.00 97.00 99 GLU A O 1
ATOM 745 N N . LEU A 1 100 ? -7.380 18.397 20.287 1.00 95.50 100 LEU A N 1
ATOM 746 C CA . LEU A 1 100 ? -8.816 18.363 19.973 1.00 95.50 100 LEU A CA 1
ATOM 747 C C . LEU A 1 100 ? -9.378 19.787 19.777 1.00 95.50 100 LEU A C 1
ATOM 749 O O . LEU A 1 100 ? -10.052 20.308 20.666 1.00 95.50 100 LEU A O 1
ATOM 753 N N . PRO A 1 101 ? -9.144 20.439 18.620 1.00 94.56 101 PRO A N 1
ATOM 754 C CA . PRO A 1 101 ? -9.509 21.845 18.403 1.00 94.56 101 PRO A CA 1
ATOM 755 C C . PRO A 1 101 ? -10.996 22.174 18.602 1.00 94.56 101 PRO A C 1
ATOM 757 O O . PRO A 1 101 ? -11.331 23.291 18.990 1.00 94.56 101 PRO A O 1
ATOM 760 N N . ASP A 1 102 ? -11.885 21.213 18.347 1.00 93.75 102 ASP A N 1
ATOM 761 C CA . ASP A 1 102 ? -13.333 21.329 18.568 1.00 93.75 102 ASP A CA 1
ATOM 762 C C . ASP A 1 102 ? -13.844 20.414 19.699 1.00 93.75 102 ASP A C 1
ATOM 764 O O . ASP A 1 102 ? -15.045 20.158 19.832 1.00 93.75 102 ASP A O 1
ATOM 768 N N . GLY A 1 103 ? -12.922 19.876 20.501 1.00 93.62 103 GLY A N 1
ATOM 769 C CA . GLY A 1 103 ? -13.208 18.934 21.578 1.00 93.62 103 GLY A CA 1
ATOM 770 C C . GLY A 1 103 ? -13.640 17.535 21.122 1.00 93.62 103 GLY A C 1
ATOM 771 O O . GLY A 1 103 ? -13.967 16.714 21.975 1.00 93.62 103 GLY A O 1
ATOM 772 N N . THR A 1 104 ? -13.657 17.238 19.816 1.00 94.38 104 THR A N 1
ATOM 773 C CA . THR A 1 104 ? -14.159 15.964 19.264 1.00 94.38 104 THR A CA 1
ATOM 774 C C . THR A 1 104 ? -13.202 15.332 18.262 1.00 94.38 104 THR A C 1
ATOM 776 O O . THR A 1 104 ? -12.893 14.147 18.384 1.00 94.38 104 THR A O 1
ATOM 779 N N . HIS A 1 105 ? -12.727 16.107 17.293 1.00 95.19 105 HIS A N 1
ATOM 780 C CA . HIS A 1 105 ? -11.890 15.636 16.202 1.00 95.19 105 HIS A CA 1
ATOM 781 C C . HIS A 1 105 ? -10.412 15.883 16.515 1.00 95.19 105 HIS A C 1
ATOM 783 O O . HIS A 1 105 ? -10.024 17.022 16.794 1.00 95.19 105 HIS A O 1
ATOM 789 N N . PRO A 1 106 ? -9.571 14.836 16.468 1.00 97.00 106 PRO A N 1
ATOM 790 C CA . PRO A 1 106 ? -8.130 14.988 16.576 1.00 97.00 106 PRO A CA 1
ATOM 791 C C . PRO A 1 106 ? -7.562 15.878 15.471 1.00 97.00 106 PRO A C 1
ATOM 793 O O . PRO A 1 106 ? -8.030 15.849 14.336 1.00 97.00 106 PRO A O 1
ATOM 796 N N . ASN A 1 107 ? -6.511 16.630 15.777 1.00 94.31 107 ASN A N 1
ATOM 797 C CA . ASN A 1 107 ? -5.609 17.142 14.746 1.00 94.31 107 ASN A CA 1
ATOM 798 C C . ASN A 1 107 ? -4.557 16.083 14.368 1.00 94.31 107 ASN A C 1
ATOM 800 O O . ASN A 1 107 ? -4.571 14.964 14.883 1.00 94.31 107 ASN A O 1
ATOM 804 N N . ASP A 1 108 ? -3.608 16.442 13.503 1.00 94.75 108 ASP A N 1
ATOM 805 C CA . ASP A 1 108 ? -2.552 15.536 13.035 1.00 94.75 108 ASP A CA 1
ATOM 806 C C . ASP A 1 108 ? -1.795 14.841 14.180 1.00 94.75 108 ASP A C 1
ATOM 808 O O . ASP A 1 108 ? -1.556 13.635 14.122 1.00 94.75 108 ASP A O 1
ATOM 812 N N . ALA A 1 109 ? -1.462 15.562 15.258 1.00 94.88 109 ALA A N 1
ATOM 813 C CA . ALA A 1 109 ? -0.762 14.987 16.409 1.00 94.88 109 ALA A CA 1
ATOM 814 C C . ALA A 1 109 ? -1.627 13.956 17.155 1.00 94.88 109 ALA A C 1
ATOM 816 O O . ALA A 1 109 ? -1.141 12.886 17.534 1.00 94.88 109 ALA A O 1
ATOM 817 N N . GLY A 1 110 ? -2.922 14.237 17.314 1.00 95.38 110 GLY A N 1
ATOM 818 C CA . GLY A 1 110 ? -3.867 13.283 17.889 1.00 95.38 110 GLY A CA 1
ATOM 819 C C . GLY A 1 110 ? -4.092 12.057 16.992 1.00 95.38 110 GLY A C 1
ATOM 820 O O . GLY A 1 110 ? -4.092 10.927 17.487 1.00 95.38 110 GLY A O 1
ATOM 821 N N . TYR A 1 111 ? -4.181 12.240 15.671 1.00 97.31 111 TYR A N 1
ATOM 822 C CA . TYR A 1 111 ? -4.276 11.129 14.718 1.00 97.31 111 TYR A CA 1
ATOM 823 C C . TYR A 1 111 ? -3.022 10.247 14.711 1.00 97.31 111 TYR A C 1
ATOM 825 O O . TYR A 1 111 ? -3.150 9.024 14.640 1.00 97.31 111 TYR A O 1
ATOM 833 N N . VAL A 1 112 ? -1.822 10.816 14.875 1.00 95.19 112 VAL A N 1
ATOM 834 C CA . VAL A 1 112 ? -0.581 10.037 15.048 1.00 95.19 112 VAL A CA 1
ATOM 835 C C . VAL A 1 112 ? -0.673 9.116 16.267 1.00 95.19 112 VAL A C 1
ATOM 837 O O . VAL A 1 112 ? -0.297 7.946 16.184 1.00 95.19 112 VAL A O 1
ATOM 840 N N . LYS A 1 113 ? -1.227 9.589 17.389 1.00 97.06 113 LYS A N 1
ATOM 841 C CA . LYS A 1 113 ? -1.435 8.748 18.581 1.00 97.06 113 LYS A CA 1
ATOM 842 C C . LYS A 1 113 ? -2.469 7.649 18.341 1.00 97.06 113 LYS A C 1
ATOM 844 O O . LYS A 1 113 ? -2.275 6.524 18.799 1.00 97.06 113 LYS A O 1
ATOM 849 N N . MET A 1 114 ? -3.552 7.946 17.620 1.00 98.06 114 MET A N 1
ATOM 850 C CA . MET A 1 114 ? -4.548 6.933 17.251 1.00 98.06 114 MET A CA 1
ATOM 851 C C . MET A 1 114 ? -3.949 5.855 16.348 1.00 98.06 114 MET A C 1
ATOM 853 O O . MET A 1 114 ? -4.193 4.670 16.580 1.00 98.06 114 MET A O 1
ATOM 857 N N . ALA A 1 115 ? -3.140 6.245 15.361 1.00 94.19 115 ALA A N 1
ATOM 858 C CA . ALA A 1 115 ? -2.427 5.318 14.489 1.00 94.19 115 ALA A CA 1
ATOM 859 C C . ALA A 1 115 ? -1.446 4.443 15.286 1.00 94.19 115 ALA A C 1
ATOM 861 O O . ALA A 1 115 ? -1.465 3.222 15.149 1.00 94.19 115 ALA A O 1
ATOM 862 N N . ALA A 1 116 ? -0.674 5.043 16.198 1.00 95.62 116 ALA A N 1
ATOM 863 C CA . ALA A 1 116 ? 0.250 4.321 17.073 1.00 95.62 116 ALA A CA 1
ATOM 864 C C . ALA A 1 116 ? -0.447 3.297 17.991 1.00 95.62 116 ALA A C 1
ATOM 866 O O . ALA A 1 116 ? 0.171 2.314 18.390 1.00 95.62 116 ALA A O 1
ATOM 867 N N . ALA A 1 117 ? -1.728 3.493 18.318 1.00 96.81 117 ALA A N 1
ATOM 868 C CA . ALA A 1 117 ? -2.512 2.506 19.059 1.00 96.81 117 ALA A CA 1
ATOM 869 C C . ALA A 1 117 ? -2.996 1.341 18.171 1.00 96.81 117 ALA A C 1
ATOM 871 O O . ALA A 1 117 ? -3.079 0.208 18.644 1.00 96.81 117 ALA A O 1
ATOM 872 N N . TYR A 1 118 ? -3.296 1.588 16.891 1.00 97.25 118 TYR A N 1
ATOM 873 C CA . TYR A 1 118 ? -3.674 0.533 15.942 1.00 97.25 118 TYR A CA 1
ATOM 874 C C . TYR A 1 118 ? -2.499 -0.344 15.509 1.00 97.25 118 TYR A C 1
ATOM 876 O O . TYR A 1 118 ? -2.683 -1.548 15.330 1.00 97.25 118 TYR A O 1
ATOM 884 N N . ASP A 1 119 ? -1.317 0.242 15.335 1.00 92.62 119 ASP A N 1
ATOM 885 C CA . ASP A 1 119 ? -0.170 -0.417 14.706 1.00 92.62 119 ASP A CA 1
ATOM 886 C C . ASP A 1 119 ? 0.205 -1.767 15.365 1.00 92.62 119 ASP A C 1
ATOM 888 O O . ASP A 1 119 ? 0.179 -2.791 14.674 1.00 92.62 119 ASP A O 1
ATOM 892 N N . PRO A 1 120 ? 0.369 -1.875 16.704 1.00 94.25 120 PRO A N 1
ATOM 893 C CA . PRO A 1 120 ? 0.657 -3.162 17.344 1.00 94.25 120 PRO A CA 1
ATOM 894 C C . PRO A 1 120 ? -0.465 -4.194 17.178 1.00 94.25 120 PRO A C 1
ATOM 896 O O . PRO A 1 120 ? -0.217 -5.398 17.176 1.00 94.25 120 PRO A O 1
ATOM 899 N N . ALA A 1 121 ? -1.716 -3.745 17.060 1.00 95.94 121 ALA A N 1
ATOM 900 C CA . ALA A 1 121 ? -2.867 -4.625 16.904 1.00 95.94 121 ALA A CA 1
ATOM 901 C C . ALA A 1 121 ? -2.946 -5.220 15.493 1.00 95.94 121 ALA A C 1
ATOM 903 O O . ALA A 1 121 ? -3.306 -6.391 15.345 1.00 95.94 121 ALA A O 1
ATOM 904 N N . ILE A 1 122 ? -2.582 -4.433 14.477 1.00 94.38 122 ILE A N 1
ATOM 905 C CA . ILE A 1 122 ? -2.450 -4.886 13.088 1.00 94.38 122 ILE A CA 1
ATOM 906 C C . ILE A 1 122 ? -1.286 -5.873 12.982 1.00 94.38 122 ILE A C 1
ATOM 908 O O . ILE A 1 122 ? -1.459 -6.972 12.456 1.00 94.38 122 ILE A O 1
ATOM 912 N N . GLU A 1 123 ? -0.133 -5.528 13.554 1.00 91.62 123 GLU A N 1
ATOM 913 C CA . GLU A 1 123 ? 1.047 -6.395 13.590 1.00 91.62 123 GLU A CA 1
ATOM 914 C C . GLU A 1 123 ? 0.777 -7.724 14.300 1.00 91.62 123 GLU A C 1
ATOM 916 O O . GLU A 1 123 ? 1.138 -8.793 13.802 1.00 91.62 123 GLU A O 1
ATOM 921 N N . GLN A 1 124 ? 0.045 -7.696 15.415 1.00 94.00 124 GLN A N 1
ATOM 922 C CA . GLN A 1 124 ? -0.360 -8.926 16.084 1.00 94.00 124 GLN A CA 1
ATOM 923 C C . GLN A 1 124 ? -1.344 -9.741 15.235 1.00 94.00 124 GLN A C 1
ATOM 925 O O . GLN A 1 124 ? -1.210 -10.957 15.168 1.00 94.00 124 GLN A O 1
ATOM 930 N N . ALA A 1 125 ? -2.300 -9.109 14.547 1.00 95.38 125 ALA A N 1
ATOM 931 C CA . ALA A 1 125 ? -3.201 -9.826 13.642 1.00 95.38 125 ALA A CA 1
ATOM 932 C C . ALA A 1 125 ? -2.449 -10.499 12.480 1.00 95.38 125 ALA A C 1
ATOM 934 O O . ALA A 1 125 ? -2.818 -11.597 12.064 1.00 95.38 125 ALA A O 1
ATOM 935 N N . ILE A 1 126 ? -1.375 -9.880 11.984 1.00 91.56 126 ILE A N 1
ATOM 936 C CA . ILE A 1 126 ? -0.466 -10.499 11.011 1.00 91.56 126 ILE A CA 1
ATOM 937 C C . ILE A 1 126 ? 0.245 -11.702 11.639 1.00 91.56 126 ILE A C 1
ATOM 939 O O . ILE A 1 126 ? 0.248 -12.788 11.061 1.00 91.56 126 ILE A O 1
ATOM 943 N N . SER A 1 127 ? 0.813 -11.531 12.836 1.00 92.31 127 SER A N 1
ATOM 944 C CA . SER A 1 127 ? 1.509 -12.605 13.557 1.00 92.31 127 SER A CA 1
ATOM 945 C C . SER A 1 127 ? 0.600 -13.794 13.878 1.00 92.31 127 SER A C 1
ATOM 947 O O . SER A 1 127 ? 1.057 -14.934 13.861 1.00 92.31 127 SER A O 1
ATOM 949 N N . ASP A 1 128 ? -0.678 -13.545 14.160 1.00 93.25 128 ASP A N 1
ATOM 950 C CA . ASP A 1 128 ? -1.679 -14.576 14.445 1.00 93.25 128 ASP A CA 1
ATOM 951 C C . ASP A 1 128 ? -2.172 -15.286 13.165 1.00 93.25 128 ASP A C 1
ATOM 953 O O . ASP A 1 128 ? -2.991 -16.207 13.233 1.00 93.25 128 ASP A O 1
ATOM 957 N N . GLY A 1 129 ? -1.718 -14.849 11.982 1.00 92.88 129 GLY A N 1
ATOM 958 C CA . GLY A 1 129 ? -2.187 -15.338 10.683 1.00 92.88 129 GLY A CA 1
ATOM 959 C C . GLY A 1 129 ? -3.630 -14.931 10.363 1.00 92.88 129 GLY A C 1
ATOM 960 O O . GLY A 1 129 ? -4.310 -15.588 9.571 1.00 92.88 129 GLY A O 1
ATOM 961 N N . TRP A 1 130 ? -4.139 -13.885 11.016 1.00 95.25 130 TRP A N 1
ATOM 962 C CA . TRP A 1 130 ? -5.496 -13.368 10.820 1.00 95.25 130 TRP A CA 1
ATOM 963 C C . TRP A 1 130 ? -5.556 -12.368 9.674 1.00 95.25 130 TRP A C 1
ATOM 965 O O . TRP A 1 130 ? -6.528 -12.340 8.919 1.00 95.25 130 TRP A O 1
ATOM 975 N N . ALA A 1 131 ? -4.489 -11.595 9.526 1.00 91.50 131 ALA A N 1
ATOM 976 C CA . ALA A 1 131 ? -4.236 -10.738 8.391 1.00 91.50 131 ALA A CA 1
ATOM 977 C C . ALA A 1 131 ? -2.982 -11.228 7.672 1.00 91.50 131 ALA A C 1
ATOM 979 O O . ALA A 1 131 ? -2.074 -11.800 8.274 1.00 91.50 131 ALA A O 1
ATOM 980 N N . ARG A 1 132 ? -2.904 -10.960 6.377 1.00 83.56 132 ARG A N 1
ATOM 981 C CA . ARG A 1 132 ? -1.624 -10.958 5.682 1.00 83.56 132 ARG A CA 1
ATOM 982 C C . ARG A 1 132 ? -1.139 -9.522 5.670 1.00 83.56 132 ARG A C 1
ATOM 984 O O . ARG A 1 132 ? -1.934 -8.609 5.448 1.00 83.56 132 ARG A O 1
ATOM 991 N N . ARG A 1 133 ? 0.169 -9.312 5.832 1.00 71.88 133 ARG A N 1
ATOM 992 C CA . ARG A 1 133 ? 0.736 -8.153 5.151 1.00 71.88 133 ARG A CA 1
ATOM 993 C C . ARG A 1 133 ? 0.358 -8.379 3.698 1.00 71.88 133 ARG A C 1
ATOM 995 O O . ARG A 1 133 ? 0.737 -9.415 3.143 1.00 71.88 133 ARG A O 1
ATOM 1002 N N . ALA A 1 134 ? -0.381 -7.442 3.100 1.00 60.59 134 ALA A N 1
ATOM 1003 C CA . ALA A 1 134 ? -0.163 -7.230 1.685 1.00 60.59 134 ALA A CA 1
ATOM 1004 C C . ALA A 1 134 ? 1.356 -7.233 1.574 1.00 60.59 134 ALA A C 1
ATOM 1006 O O . ALA A 1 134 ? 2.034 -6.546 2.353 1.00 60.59 134 ALA A O 1
ATOM 1007 N N . THR A 1 135 ? 1.916 -8.097 0.730 1.00 52.75 135 THR A N 1
ATOM 1008 C CA . THR A 1 135 ? 3.215 -7.751 0.185 1.00 52.75 135 THR A CA 1
ATOM 1009 C C . THR A 1 135 ? 3.052 -6.276 -0.123 1.00 52.75 135 THR A C 1
ATOM 1011 O O . THR A 1 135 ? 2.132 -5.925 -0.863 1.00 52.75 135 THR A O 1
ATOM 1014 N N . ALA A 1 136 ? 3.806 -5.404 0.571 1.00 43.09 136 ALA A N 1
ATOM 1015 C CA . ALA A 1 136 ? 3.884 -4.002 0.177 1.00 43.09 136 ALA A CA 1
ATOM 1016 C C . ALA A 1 136 ? 3.984 -3.998 -1.354 1.00 43.09 136 ALA A C 1
ATOM 1018 O O . ALA A 1 136 ? 4.426 -5.019 -1.874 1.00 43.09 136 ALA A O 1
ATOM 1019 N N . PRO A 1 137 ? 3.618 -2.947 -2.090 1.00 45.28 137 PRO A N 1
ATOM 1020 C CA . PRO A 1 137 ? 4.061 -2.857 -3.479 1.00 45.28 137 PRO A CA 1
ATOM 1021 C C . PRO A 1 137 ? 5.586 -3.097 -3.454 1.00 45.28 137 PRO A C 1
ATOM 1023 O O . PRO A 1 137 ? 6.351 -2.266 -2.956 1.00 45.28 137 PRO A O 1
ATOM 1026 N N . ARG A 1 138 ? 6.014 -4.342 -3.697 1.00 48.06 138 ARG A N 1
ATOM 1027 C CA . ARG A 1 138 ? 7.154 -4.923 -2.964 1.00 48.06 138 ARG A CA 1
ATOM 1028 C C . ARG A 1 138 ? 8.242 -4.765 -3.955 1.00 48.06 138 ARG A C 1
ATOM 1030 O O . ARG A 1 138 ? 8.377 -5.611 -4.814 1.00 48.06 138 ARG A O 1
ATOM 1037 N N . ALA A 1 139 ? 8.918 -3.628 -3.876 1.00 45.66 139 ALA A N 1
ATOM 1038 C CA . ALA A 1 139 ? 10.213 -3.399 -4.480 1.00 45.66 139 ALA A CA 1
ATOM 1039 C C . ALA A 1 139 ? 10.339 -3.693 -5.993 1.00 45.66 139 ALA A C 1
ATOM 1041 O O . ALA A 1 139 ? 11.397 -3.443 -6.538 1.00 45.66 139 ALA A O 1
ATOM 1042 N N . GLY A 1 140 ? 9.286 -4.067 -6.718 1.00 51.31 140 GLY A N 1
ATOM 1043 C CA . GLY A 1 140 ? 9.266 -4.076 -8.169 1.00 51.31 140 GLY A CA 1
ATOM 1044 C C . GLY A 1 140 ? 9.325 -2.653 -8.699 1.00 51.31 140 GLY A C 1
ATOM 1045 O O . GLY A 1 140 ? 10.022 -2.400 -9.659 1.00 51.31 140 GLY A O 1
ATOM 1046 N N . THR A 1 141 ? 8.678 -1.675 -8.061 1.00 64.31 141 THR A N 1
ATOM 1047 C CA . THR A 1 141 ? 8.741 -0.294 -8.554 1.00 64.31 141 THR A CA 1
ATOM 1048 C C . THR A 1 141 ? 10.145 0.289 -8.407 1.00 64.31 141 THR A C 1
ATOM 1050 O O . THR A 1 141 ? 10.631 0.550 -7.307 1.00 64.31 141 THR A O 1
ATOM 1053 N N . GLU A 1 142 ? 10.767 0.538 -9.552 1.00 80.50 142 GLU A N 1
ATOM 1054 C CA . GLU A 1 142 ? 12.059 1.192 -9.676 1.00 80.50 142 GLU A CA 1
ATOM 1055 C C . GLU A 1 142 ? 12.158 2.505 -8.883 1.00 80.50 142 GLU A C 1
ATOM 1057 O O . GLU A 1 142 ? 11.402 3.454 -9.108 1.00 80.50 142 GLU A O 1
ATOM 1062 N N . ALA A 1 143 ? 13.195 2.622 -8.053 1.00 74.31 143 ALA A N 1
ATOM 1063 C CA . ALA A 1 143 ? 13.669 3.902 -7.529 1.00 74.31 143 ALA A CA 1
ATOM 1064 C C . ALA A 1 143 ? 15.048 4.268 -8.113 1.00 74.31 143 ALA A C 1
ATOM 1066 O O . ALA A 1 143 ? 15.855 3.402 -8.448 1.00 74.31 143 ALA A O 1
ATOM 1067 N N . GLY A 1 144 ? 15.349 5.568 -8.233 1.00 69.19 144 GLY A N 1
ATOM 1068 C CA . GLY A 1 144 ? 16.634 6.068 -8.767 1.00 69.19 144 GLY A CA 1
ATOM 1069 C C . GLY A 1 144 ? 16.552 6.870 -10.076 1.00 69.19 144 GLY A C 1
ATOM 1070 O O . GLY A 1 144 ? 17.573 7.357 -10.566 1.00 69.19 144 GLY A O 1
ATOM 1071 N N . GLY A 1 145 ? 15.350 7.080 -10.623 1.00 74.69 145 GLY A N 1
ATOM 1072 C CA . GLY A 1 145 ? 15.106 8.038 -11.708 1.00 74.69 145 GLY A CA 1
ATOM 1073 C C . GLY A 1 145 ? 15.644 7.591 -13.071 1.00 74.69 145 GLY A C 1
ATOM 1074 O O . GLY A 1 145 ? 15.338 6.502 -13.521 1.00 74.69 145 GLY A O 1
ATOM 1075 N N . ALA A 1 146 ? 16.401 8.445 -13.769 1.00 78.31 146 ALA A N 1
ATOM 1076 C CA . ALA A 1 146 ? 16.965 8.153 -15.100 1.00 78.31 146 ALA A CA 1
ATOM 1077 C C . ALA A 1 146 ? 18.504 7.980 -15.096 1.00 78.31 146 ALA A C 1
ATOM 1079 O O . ALA A 1 146 ? 19.130 7.914 -16.154 1.00 78.31 146 ALA A O 1
ATOM 1080 N N . GLY A 1 147 ? 19.130 7.917 -13.913 1.00 84.44 147 GLY A N 1
ATOM 1081 C CA . GLY A 1 147 ? 20.585 7.790 -13.748 1.00 84.44 147 GLY A CA 1
ATOM 1082 C C . GLY A 1 147 ? 21.156 6.419 -14.155 1.00 84.44 147 GLY A C 1
ATOM 1083 O O . GLY A 1 147 ? 20.513 5.661 -14.878 1.00 84.44 147 GLY A O 1
ATOM 1084 N N . PRO A 1 148 ? 22.348 6.037 -13.683 1.00 91.69 148 PRO A N 1
ATOM 1085 C CA . PRO A 1 148 ? 22.873 4.683 -13.872 1.00 91.69 148 PRO A CA 1
ATOM 1086 C C . PRO A 1 148 ? 22.418 3.699 -12.785 1.00 91.69 148 PRO A C 1
ATOM 1088 O O . PRO A 1 148 ? 22.174 2.545 -13.096 1.00 91.69 148 PRO A O 1
ATOM 1091 N N . VAL A 1 149 ? 22.260 4.123 -11.527 1.00 93.81 149 VAL A N 1
ATOM 1092 C CA . VAL A 1 149 ? 21.854 3.224 -10.430 1.00 93.81 149 VAL A CA 1
ATOM 1093 C C . VAL A 1 149 ? 20.334 3.197 -10.298 1.00 93.81 149 VAL A C 1
ATOM 1095 O O . VAL A 1 149 ? 19.700 4.255 -10.307 1.00 93.81 149 VAL A O 1
ATOM 1098 N N . ARG A 1 150 ? 19.767 1.998 -10.173 1.00 93.12 150 ARG A N 1
ATOM 1099 C CA . ARG A 1 150 ? 18.364 1.722 -9.858 1.00 93.12 150 ARG A CA 1
ATOM 1100 C C . ARG A 1 150 ? 18.247 0.785 -8.676 1.00 93.12 150 ARG A C 1
ATOM 1102 O O . ARG A 1 150 ? 19.178 0.050 -8.365 1.00 93.12 150 ARG A O 1
ATOM 1109 N N . TRP A 1 151 ? 17.090 0.837 -8.045 1.00 92.06 151 TRP A N 1
ATOM 1110 C CA . TRP A 1 151 ? 16.735 0.010 -6.911 1.00 92.06 151 TRP A CA 1
ATOM 1111 C C . TRP A 1 151 ? 15.422 -0.687 -7.225 1.00 92.06 151 TRP A C 1
ATOM 1113 O O . TRP A 1 151 ? 14.434 -0.001 -7.485 1.00 92.06 151 TRP A O 1
ATOM 1123 N N . ALA A 1 152 ? 15.450 -2.015 -7.244 1.00 91.75 152 ALA A N 1
ATOM 1124 C CA . ALA A 1 152 ? 14.286 -2.869 -7.442 1.00 91.75 152 ALA A CA 1
ATOM 1125 C C . ALA A 1 152 ? 14.578 -4.267 -6.866 1.00 91.75 152 ALA A C 1
ATOM 1127 O O . ALA A 1 152 ? 15.741 -4.636 -6.769 1.00 91.75 152 ALA A O 1
ATOM 1128 N N . ASP A 1 153 ? 13.565 -5.026 -6.474 1.00 91.38 153 ASP A N 1
ATOM 1129 C CA . ASP A 1 153 ? 13.647 -6.434 -6.077 1.00 91.38 153 ASP A CA 1
ATOM 1130 C C . ASP A 1 153 ? 13.675 -7.279 -7.346 1.00 91.38 153 ASP A C 1
ATOM 1132 O O . ASP A 1 153 ? 12.667 -7.499 -8.018 1.00 91.38 153 ASP A O 1
ATOM 1136 N N . PHE A 1 154 ? 14.887 -7.628 -7.757 1.00 93.25 154 PHE A N 1
ATOM 1137 C CA . PHE A 1 154 ? 15.135 -8.291 -9.023 1.00 93.25 154 PHE A CA 1
ATOM 1138 C C . PHE A 1 154 ? 14.889 -9.796 -8.925 1.00 93.25 154 PHE A C 1
ATOM 1140 O O . PHE A 1 154 ? 14.641 -10.432 -9.947 1.00 93.25 154 PHE A O 1
ATOM 1147 N N . ASP A 1 155 ? 14.976 -10.394 -7.737 1.00 90.88 155 ASP A N 1
ATOM 1148 C CA . ASP A 1 155 ? 14.828 -11.841 -7.579 1.00 90.88 155 ASP A CA 1
ATOM 1149 C C . ASP A 1 155 ? 13.582 -12.296 -6.810 1.00 90.88 155 ASP A C 1
ATOM 1151 O O . ASP A 1 155 ? 13.286 -13.498 -6.794 1.00 90.88 155 ASP A O 1
ATOM 1155 N N . GLY A 1 156 ? 12.802 -11.347 -6.297 1.00 88.00 156 GLY A N 1
ATOM 1156 C CA . GLY A 1 156 ? 11.510 -11.555 -5.658 1.00 88.00 156 GLY A CA 1
ATOM 1157 C C . GLY A 1 156 ? 11.613 -12.019 -4.209 1.00 88.00 156 GLY A C 1
ATOM 1158 O O . GLY A 1 156 ? 10.656 -12.595 -3.681 1.00 88.00 156 GLY A O 1
ATOM 1159 N N . ASP A 1 157 ? 12.762 -11.827 -3.552 1.00 85.62 157 ASP A N 1
ATOM 1160 C CA . ASP A 1 157 ? 12.953 -12.224 -2.153 1.00 85.62 157 ASP A CA 1
ATOM 1161 C C . ASP A 1 157 ? 12.379 -11.211 -1.136 1.00 85.62 157 ASP A C 1
ATOM 1163 O O . ASP A 1 157 ? 12.353 -11.460 0.078 1.00 85.62 157 ASP A O 1
ATOM 1167 N N . GLY A 1 158 ? 11.826 -10.100 -1.631 1.00 82.88 158 GLY A N 1
ATOM 1168 C CA . GLY A 1 158 ? 11.227 -9.022 -0.858 1.00 82.88 158 GLY A CA 1
ATOM 1169 C C . GLY A 1 158 ? 12.231 -7.979 -0.373 1.00 82.88 158 GLY A C 1
ATOM 1170 O O . GLY A 1 158 ? 11.843 -7.094 0.400 1.00 82.88 158 GLY A O 1
ATOM 1171 N N . ARG A 1 159 ? 13.506 -8.074 -0.768 1.00 85.56 159 ARG A N 1
ATOM 1172 C CA . ARG A 1 159 ? 14.556 -7.101 -0.451 1.00 85.56 159 ARG A CA 1
ATOM 1173 C C . ARG A 1 159 ? 14.909 -6.316 -1.706 1.00 85.56 159 ARG A C 1
ATOM 1175 O O . ARG A 1 159 ? 14.985 -6.834 -2.805 1.00 85.56 159 ARG A O 1
ATOM 1182 N N . THR A 1 160 ? 15.134 -5.018 -1.542 1.00 90.81 160 THR A N 1
ATOM 1183 C CA . THR A 1 160 ? 15.529 -4.171 -2.668 1.00 90.81 160 THR A CA 1
ATOM 1184 C C . THR A 1 160 ? 16.975 -4.444 -3.069 1.00 90.81 160 THR A C 1
ATOM 1186 O O . THR A 1 160 ? 17.880 -4.285 -2.241 1.00 90.81 160 THR A O 1
ATOM 1189 N N . ASP A 1 161 ? 17.183 -4.749 -4.346 1.00 93.69 161 ASP A N 1
ATOM 1190 C CA . ASP A 1 161 ? 18.489 -4.966 -4.957 1.00 93.69 161 ASP A CA 1
ATOM 1191 C C . ASP A 1 161 ? 19.023 -3.702 -5.622 1.00 93.69 161 ASP A C 1
ATOM 1193 O O . ASP A 1 161 ? 18.285 -2.783 -5.988 1.00 93.69 161 ASP A O 1
ATOM 1197 N N . GLN A 1 162 ? 20.342 -3.656 -5.799 1.00 96.00 162 GLN A N 1
ATOM 1198 C CA . GLN A 1 162 ? 20.995 -2.596 -6.552 1.00 96.00 162 GLN A CA 1
ATOM 1199 C C . GLN A 1 162 ? 21.193 -3.040 -7.997 1.00 96.00 162 GLN A C 1
ATOM 1201 O O . GLN A 1 162 ? 21.898 -4.009 -8.274 1.00 96.00 162 GLN A O 1
ATOM 1206 N N . LEU A 1 163 ? 20.669 -2.254 -8.926 1.00 95.69 163 LEU A N 1
ATOM 1207 C CA . LEU A 1 163 ? 20.854 -2.429 -10.356 1.00 95.69 163 LEU A CA 1
ATOM 1208 C C . LEU A 1 163 ? 21.682 -1.275 -10.920 1.00 95.69 163 LEU A C 1
ATOM 1210 O O . LEU A 1 163 ? 21.530 -0.124 -10.518 1.00 95.69 163 LEU A O 1
ATOM 1214 N N . THR A 1 164 ? 22.568 -1.560 -11.869 1.00 96.81 164 THR A N 1
ATOM 1215 C CA . THR A 1 164 ? 23.280 -0.537 -12.645 1.00 96.81 164 THR A CA 1
ATOM 1216 C C . THR A 1 164 ? 22.964 -0.714 -14.117 1.00 96.81 164 THR A C 1
ATOM 1218 O O . THR A 1 164 ? 23.197 -1.788 -14.664 1.00 96.81 164 THR A O 1
ATOM 1221 N N . ILE A 1 165 ? 22.461 0.346 -14.746 1.00 96.19 165 ILE A N 1
ATOM 1222 C CA . ILE A 1 165 ? 22.053 0.390 -16.147 1.00 96.19 165 ILE A CA 1
ATOM 1223 C C . ILE A 1 165 ? 23.064 1.229 -16.935 1.00 96.19 165 ILE A C 1
ATOM 1225 O O . ILE A 1 165 ? 23.245 2.422 -16.665 1.00 96.19 165 ILE A O 1
ATOM 1229 N N . ALA A 1 166 ? 23.732 0.608 -17.905 1.00 97.25 166 ALA A N 1
ATOM 1230 C CA . ALA A 1 166 ? 24.603 1.298 -18.855 1.00 97.25 166 ALA A CA 1
ATOM 1231 C C . ALA A 1 166 ? 23.783 1.961 -19.971 1.00 97.25 166 ALA A C 1
ATOM 1233 O O . ALA A 1 166 ? 22.615 1.635 -20.159 1.00 97.25 166 ALA A O 1
ATOM 1234 N N . ASP A 1 167 ? 24.382 2.873 -20.744 1.00 96.81 167 ASP A N 1
ATOM 1235 C CA . ASP A 1 167 ? 23.665 3.609 -21.799 1.00 96.81 167 ASP A CA 1
ATOM 1236 C C . ASP A 1 167 ? 22.994 2.684 -22.818 1.00 96.81 167 ASP A C 1
ATOM 1238 O O . ASP A 1 167 ? 21.866 2.937 -23.221 1.00 96.81 167 ASP A O 1
ATOM 1242 N N . ASN A 1 168 ? 23.613 1.549 -23.151 1.00 96.88 168 ASN A N 1
ATOM 1243 C CA . ASN A 1 168 ? 23.009 0.549 -24.035 1.00 96.88 168 ASN A CA 1
ATOM 1244 C C . ASN A 1 168 ? 21.836 -0.247 -23.412 1.00 96.88 168 ASN A C 1
ATOM 1246 O O . ASN A 1 168 ? 21.273 -1.153 -24.027 1.00 96.88 168 ASN A O 1
ATOM 1250 N N . GLY A 1 169 ? 21.476 0.061 -22.170 1.00 95.94 169 GLY A N 1
ATOM 1251 C CA . GLY A 1 169 ? 20.487 -0.661 -21.392 1.00 95.94 169 GLY A CA 1
ATOM 1252 C C . GLY A 1 169 ? 20.994 -1.970 -20.791 1.00 95.94 169 GLY A C 1
ATOM 1253 O O . GLY A 1 169 ? 20.155 -2.709 -20.282 1.00 95.94 169 GLY A O 1
ATOM 1254 N N . GLU A 1 170 ? 22.299 -2.286 -20.856 1.00 97.00 170 GLU A N 1
ATOM 1255 C CA . GLU A 1 170 ? 22.882 -3.415 -20.111 1.00 97.00 170 GLU A CA 1
ATOM 1256 C C . GLU A 1 170 ? 22.594 -3.219 -18.623 1.00 97.00 170 GLU A C 1
ATOM 1258 O O . GLU A 1 170 ? 22.845 -2.137 -18.090 1.00 97.00 170 GLU A O 1
ATOM 1263 N N . VAL A 1 171 ? 22.115 -4.267 -17.953 1.00 96.19 171 VAL A N 1
ATOM 1264 C CA . VAL A 1 171 ? 21.839 -4.248 -16.514 1.00 96.19 171 VAL A CA 1
ATOM 1265 C C . VAL A 1 171 ? 22.814 -5.165 -15.801 1.00 96.19 171 VAL A C 1
ATOM 1267 O O . VAL A 1 171 ? 23.009 -6.318 -16.194 1.00 96.19 171 VAL A O 1
ATOM 1270 N N . ARG A 1 172 ? 23.402 -4.662 -14.718 1.00 95.94 172 ARG A N 1
ATOM 1271 C CA . ARG A 1 172 ? 24.131 -5.458 -13.726 1.00 95.94 172 ARG A CA 1
ATOM 1272 C C . ARG A 1 172 ? 23.417 -5.406 -12.392 1.00 95.94 172 ARG A C 1
ATOM 1274 O O . ARG A 1 172 ? 22.923 -4.339 -12.039 1.00 95.94 172 ARG A O 1
ATOM 1281 N N . ALA A 1 173 ? 23.401 -6.512 -11.659 1.00 95.56 173 ALA A N 1
ATOM 1282 C CA . ALA A 1 173 ? 22.694 -6.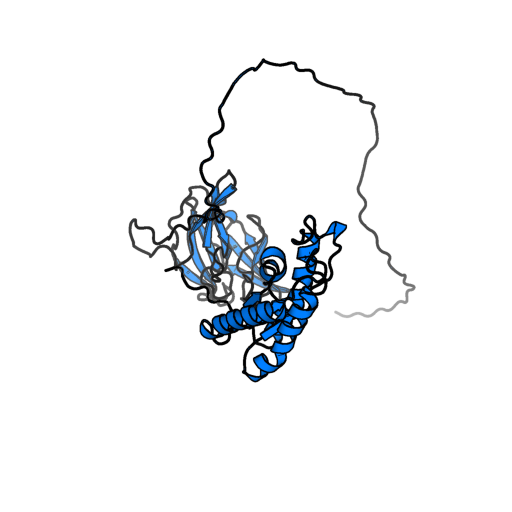608 -10.390 1.00 95.56 173 ALA A CA 1
ATOM 1283 C C . ALA A 1 173 ? 23.621 -6.986 -9.229 1.00 95.56 173 ALA A C 1
ATOM 1285 O O . ALA A 1 173 ? 24.559 -7.776 -9.365 1.00 95.56 173 ALA A O 1
ATOM 1286 N N . ARG A 1 174 ? 23.322 -6.413 -8.067 1.00 96.81 174 ARG A N 1
ATOM 1287 C CA . ARG A 1 174 ? 23.837 -6.805 -6.760 1.00 96.81 174 ARG A CA 1
ATOM 1288 C C . ARG A 1 174 ? 22.649 -7.080 -5.862 1.00 96.81 174 ARG A C 1
ATOM 1290 O O . ARG A 1 174 ? 21.912 -6.154 -5.532 1.00 96.81 174 ARG A O 1
ATOM 1297 N N . LEU A 1 175 ? 22.493 -8.341 -5.489 1.00 94.94 175 LEU A N 1
ATOM 1298 C CA . LEU A 1 175 ? 21.351 -8.821 -4.730 1.00 94.94 175 LEU A CA 1
ATOM 1299 C C . LEU A 1 175 ? 21.562 -8.570 -3.242 1.00 94.94 175 LEU A C 1
ATOM 1301 O O . LEU A 1 175 ? 22.643 -8.834 -2.704 1.00 94.94 175 LEU A O 1
ATOM 1305 N N . ASN A 1 176 ? 20.542 -8.050 -2.580 1.00 94.62 176 ASN A N 1
ATOM 1306 C CA . ASN A 1 176 ? 20.549 -7.772 -1.157 1.00 94.62 176 ASN A CA 1
ATOM 1307 C C . ASN A 1 176 ? 20.100 -9.012 -0.385 1.00 94.62 176 ASN A C 1
ATOM 1309 O O . ASN A 1 176 ? 18.940 -9.131 -0.007 1.00 94.62 176 ASN A O 1
ATOM 1313 N N . ARG A 1 177 ? 21.012 -9.951 -0.120 1.00 89.69 177 ARG A N 1
ATOM 1314 C CA . ARG A 1 177 ? 20.674 -11.177 0.615 1.00 89.69 177 ARG A CA 1
ATOM 1315 C C . ARG A 1 177 ? 20.593 -10.924 2.115 1.00 89.69 177 ARG A C 1
ATOM 1317 O O . ARG A 1 177 ? 21.206 -10.005 2.655 1.00 89.69 177 ARG A O 1
ATOM 1324 N N . ALA A 1 178 ? 19.934 -11.838 2.826 1.00 85.81 178 ALA A N 1
ATOM 1325 C CA . ALA A 1 178 ? 19.972 -11.871 4.289 1.00 85.81 178 ALA A CA 1
ATOM 1326 C C . ALA A 1 178 ? 21.408 -11.956 4.853 1.00 85.81 178 ALA A C 1
ATOM 1328 O O . ALA A 1 178 ? 21.675 -11.408 5.919 1.00 85.81 178 ALA A O 1
ATOM 1329 N N . GLU A 1 179 ? 22.327 -12.603 4.127 1.00 90.81 179 GLU A N 1
ATOM 1330 C CA . GLU A 1 179 ? 23.747 -12.729 4.496 1.00 90.81 179 GLU A CA 1
ATOM 1331 C C . GLU A 1 179 ? 24.627 -11.570 3.987 1.00 90.81 179 GLU A C 1
ATOM 1333 O O . GLU A 1 179 ? 25.824 -11.530 4.268 1.00 90.81 179 GLU A O 1
ATOM 1338 N N . GLY A 1 180 ? 24.046 -10.606 3.264 1.00 91.81 180 GLY A N 1
ATOM 1339 C CA . GLY A 1 180 ? 24.736 -9.439 2.717 1.00 91.81 180 GLY A CA 1
ATOM 1340 C C . GLY A 1 180 ? 24.637 -9.313 1.195 1.00 91.81 180 GLY A C 1
ATOM 1341 O O . GLY A 1 180 ? 23.931 -10.055 0.519 1.00 91.81 180 GLY A O 1
ATOM 1342 N N . TRP A 1 181 ? 25.355 -8.337 0.641 1.00 96.12 181 TRP A N 1
ATOM 1343 C CA . TRP A 1 181 ? 25.329 -8.053 -0.795 1.00 96.12 181 TRP A CA 1
ATOM 1344 C C . TRP A 1 181 ? 26.038 -9.138 -1.613 1.00 96.12 181 TRP A C 1
ATOM 1346 O O . TRP A 1 181 ? 27.209 -9.437 -1.375 1.00 96.12 181 TRP A O 1
ATOM 1356 N N . GLN A 1 182 ? 25.357 -9.658 -2.633 1.00 95.81 182 GLN A N 1
ATOM 1357 C CA . GLN A 1 182 ? 25.883 -10.629 -3.590 1.00 95.81 182 GLN A CA 1
ATOM 1358 C C . GLN A 1 182 ? 25.961 -10.006 -4.989 1.00 95.81 182 GLN A C 1
ATOM 1360 O O . GLN A 1 182 ? 24.941 -9.662 -5.576 1.00 95.81 182 GLN A O 1
ATOM 1365 N N . ASP A 1 183 ? 27.161 -9.894 -5.559 1.00 95.12 183 ASP A N 1
ATOM 1366 C CA . ASP A 1 183 ? 27.336 -9.439 -6.944 1.00 95.12 183 ASP A CA 1
ATOM 1367 C C . ASP A 1 183 ? 27.030 -10.583 -7.919 1.00 95.12 183 ASP A C 1
ATOM 1369 O O . ASP A 1 183 ? 27.709 -11.612 -7.898 1.00 95.12 183 ASP A O 1
ATOM 1373 N N . VAL A 1 184 ? 25.999 -10.417 -8.752 1.00 92.62 184 VAL A N 1
ATOM 1374 C CA . VAL A 1 184 ? 25.615 -11.407 -9.774 1.00 92.62 184 VAL A CA 1
ATOM 1375 C C . VAL A 1 184 ? 26.066 -11.002 -11.178 1.00 92.62 184 VAL A C 1
ATOM 1377 O O . VAL A 1 184 ? 25.858 -11.741 -12.138 1.00 92.62 184 VAL A O 1
ATOM 1380 N N . GLY A 1 185 ? 26.741 -9.857 -11.316 1.00 93.50 185 GLY A N 1
ATOM 1381 C CA . GLY A 1 185 ? 27.262 -9.390 -12.593 1.00 93.50 185 GLY A CA 1
ATOM 1382 C C . GLY A 1 185 ? 26.158 -8.964 -13.560 1.00 93.50 185 GLY A C 1
ATOM 1383 O O . GLY A 1 185 ? 25.173 -8.343 -13.165 1.00 93.50 185 GLY A O 1
ATOM 1384 N N . ARG A 1 186 ? 26.359 -9.227 -14.857 1.00 94.38 186 ARG A N 1
ATOM 1385 C CA . ARG A 1 186 ? 25.423 -8.828 -15.917 1.00 94.38 186 ARG A CA 1
ATOM 1386 C C . ARG A 1 186 ? 24.203 -9.742 -15.938 1.00 94.38 186 ARG A C 1
ATOM 1388 O O . ARG A 1 186 ? 24.351 -10.952 -16.069 1.00 94.38 186 ARG A O 1
ATOM 1395 N N . VAL A 1 187 ? 23.026 -9.128 -15.876 1.00 94.69 187 VAL A N 1
ATOM 1396 C CA . VAL A 1 187 ? 21.723 -9.803 -15.889 1.00 94.69 187 VAL A CA 1
ATOM 1397 C C . VAL A 1 187 ? 20.870 -9.447 -17.103 1.00 94.69 187 VAL A C 1
ATOM 1399 O O . VAL A 1 187 ? 19.900 -10.148 -17.353 1.00 94.69 187 VAL A O 1
ATOM 1402 N N . ALA A 1 188 ? 21.217 -8.412 -17.872 1.00 94.75 188 ALA A N 1
ATOM 1403 C CA . ALA A 1 188 ? 20.631 -8.151 -19.187 1.00 94.75 188 ALA A CA 1
ATOM 1404 C C . ALA A 1 188 ? 21.667 -7.509 -20.113 1.00 94.75 188 ALA A C 1
ATOM 1406 O O . ALA A 1 188 ? 22.399 -6.616 -19.686 1.00 94.75 188 ALA A O 1
ATOM 1407 N N . THR A 1 189 ? 21.697 -7.892 -21.390 1.00 93.38 189 THR A N 1
ATOM 1408 C CA . THR A 1 189 ? 22.610 -7.308 -22.395 1.00 93.38 189 THR A CA 1
ATOM 1409 C C . THR A 1 189 ? 22.216 -5.902 -22.856 1.00 93.38 189 THR A C 1
ATOM 1411 O O . THR A 1 189 ? 23.061 -5.179 -23.380 1.00 93.38 189 THR A O 1
ATOM 1414 N N . GLY A 1 190 ? 20.951 -5.520 -22.654 1.00 92.81 190 GLY A N 1
ATOM 1415 C CA . GLY A 1 190 ? 20.382 -4.230 -23.048 1.00 92.81 190 GLY A CA 1
ATOM 1416 C C . GLY A 1 190 ? 19.705 -4.215 -24.419 1.00 92.81 190 GLY A C 1
ATOM 1417 O O . GLY A 1 190 ? 20.000 -5.040 -25.283 1.00 92.81 190 GLY A O 1
ATOM 1418 N N . THR A 1 191 ? 18.766 -3.279 -24.603 1.00 94.25 191 THR A N 1
ATOM 1419 C CA . THR A 1 191 ? 17.912 -3.171 -25.805 1.00 94.25 191 THR A CA 1
ATOM 1420 C C . THR A 1 191 ? 17.930 -1.782 -26.452 1.00 94.25 191 THR A C 1
ATOM 1422 O O . THR A 1 191 ? 17.108 -1.488 -27.320 1.00 94.25 191 THR A O 1
ATOM 1425 N N . THR A 1 192 ? 18.801 -0.880 -26.001 1.00 94.94 192 THR A N 1
ATOM 1426 C CA . THR A 1 192 ? 18.762 0.543 -26.367 1.00 94.94 192 THR A CA 1
ATOM 1427 C C . THR A 1 192 ? 20.179 1.109 -26.491 1.00 94.94 192 THR A C 1
ATOM 1429 O O . THR A 1 192 ? 21.156 0.378 -26.420 1.00 94.94 192 THR A O 1
ATOM 1432 N N . ILE A 1 193 ? 20.296 2.409 -26.739 1.00 95.12 193 ILE A N 1
ATOM 1433 C CA . ILE A 1 193 ? 21.533 3.205 -26.606 1.00 95.12 193 ILE A CA 1
ATOM 1434 C C . ILE A 1 193 ? 21.346 4.378 -25.635 1.00 95.12 193 ILE A C 1
ATOM 1436 O O . ILE A 1 193 ? 22.230 5.213 -25.471 1.00 95.12 193 ILE A O 1
ATOM 1440 N N . ASP A 1 194 ? 20.171 4.440 -25.015 1.00 94.69 194 ASP A N 1
ATOM 1441 C CA . ASP A 1 194 ? 19.784 5.436 -24.035 1.00 94.69 194 ASP A CA 1
ATOM 1442 C C . ASP A 1 194 ? 19.128 4.742 -22.835 1.00 94.69 194 ASP A C 1
ATOM 1444 O O . ASP A 1 194 ? 17.988 4.276 -22.919 1.00 94.69 194 ASP A O 1
ATOM 1448 N N . LYS A 1 195 ? 19.849 4.688 -21.710 1.00 94.81 195 LYS A N 1
ATOM 1449 C CA . LYS A 1 195 ? 19.398 4.065 -20.454 1.00 94.81 195 LYS A CA 1
ATOM 1450 C C . LYS A 1 195 ? 18.128 4.678 -19.878 1.00 94.81 195 LYS A C 1
ATOM 1452 O O . LYS A 1 195 ? 17.432 4.019 -19.113 1.00 94.81 195 LYS A O 1
ATOM 1457 N N . SER A 1 196 ? 17.811 5.930 -20.213 1.00 94.00 196 SER A N 1
ATOM 1458 C CA . SER A 1 196 ? 16.622 6.598 -19.676 1.00 94.00 196 SER A CA 1
ATOM 1459 C C . SER A 1 196 ? 15.314 6.002 -20.217 1.00 94.00 196 SER A C 1
ATOM 1461 O O . SER A 1 196 ? 14.257 6.182 -19.600 1.00 94.00 196 SER A O 1
ATOM 1463 N N . ARG A 1 197 ? 15.412 5.223 -21.305 1.00 94.75 197 ARG A N 1
ATOM 1464 C CA . ARG A 1 197 ? 14.348 4.406 -21.906 1.00 94.75 197 ARG A CA 1
ATOM 1465 C C . ARG A 1 197 ? 14.137 3.057 -21.231 1.00 94.75 197 ARG A C 1
ATOM 1467 O O . ARG A 1 197 ? 13.235 2.332 -21.632 1.00 94.75 197 ARG A O 1
ATOM 1474 N N . VAL A 1 198 ? 14.966 2.699 -20.256 1.00 95.31 198 VAL A N 1
ATOM 1475 C CA . VAL A 1 198 ? 14.812 1.454 -19.505 1.00 95.31 198 VAL A CA 1
ATOM 1476 C C . VAL A 1 198 ? 14.041 1.736 -18.226 1.00 95.31 198 VAL A C 1
ATOM 1478 O O . VAL A 1 198 ? 14.319 2.721 -17.530 1.00 95.31 198 VAL A O 1
ATOM 1481 N N . ARG A 1 199 ? 13.086 0.859 -17.923 1.00 94.25 199 ARG A N 1
ATOM 1482 C CA . ARG A 1 199 ? 12.527 0.718 -16.583 1.00 94.25 199 ARG A CA 1
ATOM 1483 C C . ARG A 1 199 ? 12.682 -0.708 -16.086 1.00 94.25 199 ARG A C 1
ATOM 1485 O O . ARG A 1 199 ? 12.654 -1.628 -16.897 1.00 94.25 199 ARG A O 1
ATOM 1492 N N . ILE A 1 200 ? 12.862 -0.867 -14.781 1.00 93.25 200 ILE A N 1
ATOM 1493 C CA . ILE A 1 200 ? 12.953 -2.171 -14.126 1.00 93.25 200 ILE A CA 1
ATOM 1494 C C . ILE A 1 200 ? 11.813 -2.290 -13.123 1.00 93.25 200 ILE A C 1
ATOM 1496 O O . ILE A 1 200 ? 11.915 -1.745 -12.029 1.00 93.25 200 ILE A O 1
ATOM 1500 N N . THR A 1 201 ? 10.708 -2.923 -13.522 1.00 91.81 201 THR A N 1
ATOM 1501 C CA . THR A 1 201 ? 9.499 -2.986 -12.694 1.00 91.81 201 THR A CA 1
ATOM 1502 C C . THR A 1 201 ? 8.718 -4.273 -12.829 1.00 91.81 201 THR A C 1
ATOM 1504 O O . THR A 1 201 ? 8.694 -4.834 -13.911 1.00 91.81 201 THR A O 1
ATOM 1507 N N . ASP A 1 202 ? 8.073 -4.714 -11.749 1.00 92.00 202 ASP A N 1
ATOM 1508 C CA . ASP A 1 202 ? 7.206 -5.903 -11.739 1.00 92.00 202 ASP A CA 1
ATOM 1509 C C . ASP A 1 202 ? 5.936 -5.635 -12.559 1.00 92.00 202 ASP A C 1
ATOM 1511 O O . ASP A 1 202 ? 5.044 -4.897 -12.133 1.00 92.00 202 ASP A O 1
ATOM 1515 N N . TYR A 1 203 ? 5.903 -6.136 -13.791 1.00 92.69 203 TYR A N 1
ATOM 1516 C CA . TYR A 1 203 ? 4.821 -5.891 -14.737 1.00 92.69 203 TYR A CA 1
ATOM 1517 C C . TYR A 1 203 ? 3.733 -6.963 -14.655 1.00 92.69 203 TYR A C 1
ATOM 1519 O O . TYR A 1 203 ? 2.562 -6.645 -14.881 1.00 92.69 203 TYR A O 1
ATOM 1527 N N . ASP A 1 204 ? 4.078 -8.222 -14.378 1.00 89.75 204 ASP A N 1
ATOM 1528 C CA . ASP A 1 204 ? 3.106 -9.322 -14.349 1.00 89.75 204 ASP A CA 1
ATOM 1529 C C . ASP A 1 204 ? 2.592 -9.692 -12.944 1.00 89.75 204 ASP A C 1
ATOM 1531 O O . ASP A 1 204 ? 1.570 -10.390 -12.833 1.00 89.75 204 ASP A O 1
ATOM 1535 N N . GLY A 1 205 ? 3.194 -9.116 -11.903 1.00 87.00 205 GLY A N 1
ATOM 1536 C CA . GLY A 1 205 ? 2.815 -9.260 -10.502 1.00 87.00 205 GLY A CA 1
ATOM 1537 C C . GLY A 1 205 ? 3.366 -10.531 -9.861 1.00 87.00 205 GLY A C 1
ATOM 1538 O O . GLY A 1 205 ? 2.758 -11.048 -8.918 1.00 87.00 205 GLY A O 1
ATOM 1539 N N . ASP A 1 206 ? 4.453 -11.096 -10.395 1.00 84.75 206 ASP A N 1
ATOM 1540 C CA . ASP A 1 206 ? 5.092 -12.294 -9.840 1.00 84.75 206 ASP A CA 1
ATOM 1541 C C . ASP A 1 206 ? 6.057 -11.996 -8.674 1.00 84.75 206 ASP A C 1
ATOM 1543 O O . ASP A 1 206 ? 6.547 -12.924 -8.017 1.00 84.75 206 ASP A O 1
ATOM 1547 N N . GLY A 1 207 ? 6.266 -10.711 -8.369 1.00 84.56 207 GLY A N 1
ATOM 1548 C CA . GLY A 1 207 ? 7.133 -10.215 -7.309 1.00 84.56 207 GLY A CA 1
ATOM 1549 C C . GLY A 1 207 ? 8.554 -9.893 -7.765 1.00 84.56 207 GLY A C 1
ATOM 1550 O O . GLY A 1 207 ? 9.338 -9.431 -6.939 1.00 84.56 207 GLY A O 1
ATOM 1551 N N . LYS A 1 208 ? 8.910 -10.125 -9.033 1.00 90.19 208 LYS A N 1
ATOM 1552 C CA . LYS A 1 208 ? 10.238 -9.831 -9.581 1.00 90.19 208 LYS A CA 1
ATOM 1553 C C . LYS A 1 208 ? 10.178 -8.632 -10.504 1.00 90.19 208 LYS A C 1
ATOM 1555 O O . LYS A 1 208 ? 9.266 -8.470 -11.302 1.00 90.19 208 LYS A O 1
ATOM 1560 N N . ALA A 1 209 ? 11.206 -7.795 -10.461 1.00 93.25 209 ALA A N 1
ATOM 1561 C CA . ALA A 1 209 ? 11.291 -6.687 -11.394 1.00 93.25 209 ALA A CA 1
ATOM 1562 C C . ALA A 1 209 ? 11.610 -7.169 -12.825 1.00 93.25 209 ALA A C 1
ATOM 1564 O O . ALA A 1 209 ? 12.618 -7.846 -13.058 1.00 93.25 209 ALA A O 1
ATOM 1565 N N . ASP A 1 210 ? 10.786 -6.751 -13.786 1.00 94.94 210 ASP A N 1
ATOM 1566 C CA . ASP A 1 210 ? 10.921 -7.033 -15.216 1.00 94.94 210 ASP A CA 1
ATOM 1567 C C . ASP A 1 210 ? 11.665 -5.929 -15.960 1.00 94.94 210 ASP A C 1
ATOM 1569 O O . ASP A 1 210 ? 11.750 -4.789 -15.507 1.00 94.94 210 ASP A O 1
ATOM 1573 N N . TYR A 1 211 ? 12.172 -6.237 -17.155 1.00 95.94 211 TYR A N 1
ATOM 1574 C CA . TYR A 1 211 ? 12.838 -5.258 -18.008 1.00 95.94 211 TYR A CA 1
ATOM 1575 C C . TYR A 1 211 ? 11.853 -4.642 -19.000 1.00 95.94 211 TYR A C 1
ATOM 1577 O O . TYR A 1 211 ? 11.296 -5.325 -19.864 1.00 95.94 211 TYR A O 1
ATOM 1585 N N . LEU A 1 212 ? 11.685 -3.325 -18.931 1.00 95.69 212 LEU A N 1
ATOM 1586 C CA . LEU A 1 212 ? 10.821 -2.554 -19.813 1.00 95.69 212 LEU A CA 1
ATOM 1587 C C . LEU A 1 212 ? 11.652 -1.625 -20.694 1.00 95.69 212 LEU A C 1
ATOM 1589 O O . LEU A 1 212 ? 12.424 -0.800 -20.206 1.00 95.69 212 LEU A O 1
ATOM 1593 N N . TYR A 1 213 ? 11.434 -1.712 -22.003 1.00 96.56 213 TYR A N 1
ATOM 1594 C CA . TYR A 1 213 ? 11.937 -0.752 -22.977 1.00 96.56 213 TYR A CA 1
ATOM 1595 C C . TYR A 1 213 ? 10.832 0.219 -23.386 1.00 96.56 213 TYR A C 1
ATOM 1597 O O . TYR A 1 213 ? 9.783 -0.203 -23.872 1.00 96.56 213 TYR A O 1
ATOM 1605 N N . ILE A 1 214 ? 11.101 1.516 -23.249 1.00 95.75 214 ILE A N 1
ATOM 1606 C CA . ILE A 1 214 ? 10.197 2.603 -23.614 1.00 95.75 214 ILE A CA 1
ATOM 1607 C C . ILE A 1 214 ? 10.708 3.274 -24.893 1.00 95.75 214 ILE A C 1
ATOM 1609 O O . ILE A 1 214 ? 11.775 3.891 -24.921 1.00 95.75 214 ILE A O 1
ATOM 1613 N N . ALA A 1 215 ? 9.938 3.184 -25.971 1.00 95.56 215 ALA A N 1
ATOM 1614 C CA . ALA A 1 215 ? 10.207 3.930 -27.192 1.00 95.56 215 ALA A CA 1
ATOM 1615 C C . ALA A 1 215 ? 9.993 5.437 -26.971 1.00 95.56 215 ALA A C 1
ATOM 1617 O O . ALA A 1 215 ? 9.291 5.853 -26.054 1.00 95.56 215 ALA A O 1
ATOM 1618 N N . ALA A 1 216 ? 10.521 6.277 -27.865 1.00 91.81 216 ALA A N 1
ATOM 1619 C CA . ALA A 1 216 ? 10.302 7.727 -27.788 1.00 91.81 216 ALA A CA 1
ATOM 1620 C C . ALA A 1 216 ? 8.805 8.107 -27.769 1.00 91.81 216 ALA A C 1
ATOM 1622 O O . ALA A 1 216 ? 8.420 9.043 -27.081 1.00 91.81 216 ALA A O 1
ATOM 1623 N N . SER A 1 217 ? 7.948 7.331 -28.444 1.00 91.75 217 SER A N 1
ATOM 1624 C CA . SER A 1 217 ? 6.484 7.477 -28.425 1.00 91.75 217 SER A CA 1
ATOM 1625 C C . SER A 1 217 ? 5.813 7.009 -27.123 1.00 91.75 217 SER A C 1
ATOM 1627 O O . SER A 1 217 ? 4.599 6.831 -27.071 1.00 91.75 217 SER A O 1
ATOM 1629 N N . GLY A 1 218 ? 6.583 6.685 -26.086 1.00 93.62 218 GLY A N 1
ATOM 1630 C CA . GLY A 1 218 ? 6.066 6.080 -24.865 1.00 93.62 218 GLY A CA 1
ATOM 1631 C C . GLY A 1 218 ? 5.527 4.657 -25.046 1.00 93.62 218 GLY A C 1
ATOM 1632 O O . GLY A 1 218 ? 4.934 4.147 -24.099 1.00 93.62 218 GLY A O 1
ATOM 1633 N N . ALA A 1 219 ? 5.695 4.033 -26.221 1.00 95.81 219 ALA A N 1
ATOM 1634 C CA . ALA A 1 219 ? 5.354 2.627 -26.440 1.00 95.81 219 ALA A CA 1
ATOM 1635 C C . ALA A 1 219 ? 6.266 1.731 -25.599 1.00 95.81 219 ALA A C 1
ATOM 1637 O O . ALA A 1 219 ? 7.437 2.058 -25.416 1.00 95.81 219 ALA A O 1
ATOM 1638 N N . VAL A 1 220 ? 5.753 0.606 -25.106 1.00 95.88 220 VAL A N 1
ATOM 1639 C CA . VAL A 1 220 ? 6.454 -0.215 -24.107 1.00 95.88 220 VAL A CA 1
ATOM 1640 C C . VAL A 1 220 ? 6.586 -1.640 -24.601 1.00 95.88 220 VAL A C 1
ATOM 1642 O O . VAL A 1 220 ? 5.586 -2.262 -24.948 1.00 95.88 220 VAL A O 1
ATOM 1645 N N . THR A 1 221 ? 7.810 -2.161 -24.606 1.00 96.12 221 THR A N 1
ATOM 1646 C CA . THR A 1 221 ? 8.111 -3.587 -24.793 1.00 96.12 221 THR A CA 1
ATOM 1647 C C . THR A 1 221 ? 8.576 -4.181 -23.471 1.00 96.12 221 THR A C 1
ATOM 1649 O O . THR A 1 221 ? 9.455 -3.604 -22.834 1.00 96.12 221 THR A O 1
ATOM 1652 N N . VAL A 1 222 ? 8.013 -5.323 -23.076 1.00 95.81 222 VAL A N 1
ATOM 1653 C CA . VAL A 1 222 ? 8.314 -5.988 -21.796 1.00 95.81 222 VAL A CA 1
ATOM 1654 C C . VAL A 1 222 ? 9.080 -7.292 -22.024 1.00 95.81 222 VAL A C 1
ATOM 1656 O O . VAL A 1 222 ? 8.779 -8.070 -22.938 1.00 95.81 222 VAL A O 1
ATOM 1659 N N . TYR A 1 223 ? 10.046 -7.544 -21.146 1.00 95.62 223 TYR A N 1
ATOM 1660 C CA . TYR A 1 223 ? 10.754 -8.807 -20.999 1.00 95.62 223 TYR A CA 1
ATOM 1661 C C . TYR A 1 223 ? 10.620 -9.262 -19.550 1.00 95.62 223 TYR A C 1
ATOM 1663 O O . TYR A 1 223 ? 11.161 -8.621 -18.651 1.00 95.62 223 TYR A O 1
ATOM 1671 N N . LEU A 1 224 ? 9.900 -10.362 -19.346 1.00 94.19 224 LEU A N 1
ATOM 1672 C CA . LEU A 1 224 ? 9.619 -10.895 -18.021 1.00 94.19 224 LEU A CA 1
ATOM 1673 C C . LEU A 1 224 ? 10.832 -11.617 -17.450 1.00 94.19 224 LEU A C 1
ATOM 1675 O O . LEU A 1 224 ? 11.501 -12.379 -18.166 1.00 94.19 224 LEU A O 1
ATOM 1679 N N . ASN A 1 225 ? 11.096 -11.383 -16.173 1.00 94.19 225 ASN A N 1
ATOM 1680 C CA . ASN A 1 225 ? 12.275 -11.870 -15.486 1.00 94.19 225 ASN A CA 1
ATOM 1681 C C . ASN A 1 225 ? 12.103 -13.315 -15.000 1.00 94.19 225 ASN A C 1
ATOM 1683 O O . ASN A 1 225 ? 11.494 -13.610 -13.977 1.00 94.19 225 ASN A O 1
ATOM 1687 N N . GLN A 1 226 ? 12.739 -14.246 -15.707 1.00 91.06 226 GLN A N 1
ATOM 1688 C CA . GLN A 1 226 ? 12.810 -15.663 -15.340 1.00 91.06 226 GLN A CA 1
ATOM 1689 C C . GLN A 1 226 ? 14.179 -16.032 -14.742 1.00 91.06 226 GLN A C 1
ATOM 1691 O O . GLN A 1 226 ? 14.593 -17.189 -14.794 1.00 91.06 226 GLN A O 1
ATOM 1696 N N . GLY A 1 227 ? 14.879 -15.048 -14.166 1.00 84.69 227 GLY A N 1
ATOM 1697 C CA . GLY A 1 227 ? 16.208 -15.180 -13.564 1.00 84.69 227 GLY A CA 1
ATOM 1698 C C . GLY A 1 227 ? 17.338 -14.501 -14.349 1.00 84.69 227 GLY A C 1
ATOM 1699 O O . GLY A 1 227 ? 18.509 -14.780 -14.080 1.00 84.69 227 GLY A O 1
ATOM 1700 N N . GLY A 1 228 ? 17.003 -13.642 -15.317 1.00 85.19 228 GLY A N 1
ATOM 1701 C CA . GLY A 1 228 ? 17.929 -12.857 -16.134 1.00 85.19 228 GLY A CA 1
ATOM 1702 C C . GLY A 1 228 ? 18.971 -13.669 -16.915 1.00 85.19 228 GLY A C 1
ATOM 1703 O O . GLY A 1 228 ? 18.890 -14.891 -17.026 1.00 85.19 228 GLY A O 1
ATOM 1704 N N . ASP A 1 229 ? 20.020 -13.013 -17.417 1.00 83.94 229 ASP A N 1
ATOM 1705 C CA . ASP A 1 229 ? 21.110 -13.685 -18.151 1.00 83.94 229 ASP A CA 1
ATOM 1706 C C . ASP A 1 229 ? 21.816 -14.776 -17.311 1.00 83.94 229 ASP A C 1
ATOM 1708 O O . ASP A 1 229 ? 22.422 -15.698 -17.863 1.00 83.94 229 ASP A O 1
ATOM 1712 N N . ALA A 1 230 ? 21.716 -14.712 -15.976 1.00 71.44 230 ALA A N 1
ATOM 1713 C CA . ALA A 1 230 ? 22.277 -15.698 -15.051 1.00 71.44 230 ALA A CA 1
ATOM 1714 C C . ALA A 1 230 ? 21.639 -17.097 -15.186 1.00 71.44 230 ALA A C 1
ATOM 1716 O O . ALA A 1 230 ? 22.287 -18.094 -14.870 1.00 71.44 230 ALA A O 1
ATOM 1717 N N . SER A 1 231 ? 20.408 -17.188 -15.705 1.00 72.69 231 SER A N 1
ATOM 1718 C CA . SER A 1 231 ? 19.710 -18.462 -15.958 1.00 72.69 231 SER A CA 1
ATOM 1719 C C . SER A 1 231 ? 19.944 -19.014 -17.374 1.00 72.69 231 SER A C 1
ATOM 1721 O O . SER A 1 231 ? 19.320 -19.997 -17.783 1.00 72.69 231 SER A O 1
ATOM 1723 N N . GLY A 1 232 ? 20.852 -18.404 -18.144 1.00 70.12 232 GLY A N 1
ATOM 1724 C CA . GLY A 1 232 ? 21.110 -18.758 -19.538 1.00 70.12 232 GLY A CA 1
ATOM 1725 C C . GLY A 1 232 ? 20.074 -18.159 -20.504 1.00 70.12 232 GLY A C 1
ATOM 1726 O O . GLY A 1 232 ? 19.350 -17.234 -20.142 1.00 70.12 232 GLY A O 1
ATOM 1727 N N . PRO A 1 233 ? 19.969 -18.663 -21.749 1.00 65.81 233 PRO A N 1
ATOM 1728 C CA . PRO A 1 233 ? 19.187 -18.024 -22.819 1.00 65.81 233 PRO A CA 1
ATOM 1729 C C . PRO A 1 233 ? 17.671 -17.947 -22.564 1.00 65.81 233 PRO A C 1
ATOM 1731 O O . PRO A 1 233 ? 16.970 -17.287 -23.323 1.00 65.81 233 PRO A O 1
ATOM 1734 N N . ASN A 1 234 ? 17.170 -18.606 -21.514 1.00 72.56 234 ASN A N 1
ATOM 1735 C CA . ASN A 1 234 ? 15.752 -18.649 -21.155 1.00 72.56 234 ASN A CA 1
ATOM 1736 C C . ASN A 1 234 ? 15.414 -17.813 -19.910 1.00 72.56 234 ASN A C 1
ATOM 1738 O O . ASN A 1 234 ? 14.285 -17.872 -19.441 1.00 72.56 234 ASN A O 1
ATOM 1742 N N . GLY A 1 235 ? 16.368 -17.069 -19.342 1.00 87.19 235 GLY A N 1
ATOM 1743 C CA . GLY A 1 235 ? 16.116 -16.271 -18.138 1.00 87.19 235 GLY A CA 1
ATOM 1744 C C . GLY A 1 235 ? 15.347 -14.968 -18.378 1.00 87.19 235 GLY A C 1
ATOM 1745 O O . GLY A 1 235 ? 14.953 -14.311 -17.421 1.00 87.19 235 GLY A O 1
ATOM 1746 N N . TRP A 1 236 ? 15.084 -14.619 -19.639 1.00 93.19 236 TRP A N 1
ATOM 1747 C CA . TRP A 1 236 ? 14.185 -13.535 -20.033 1.00 93.19 236 TRP A CA 1
ATOM 1748 C C . TRP A 1 236 ? 13.123 -14.054 -20.997 1.00 93.19 236 TRP A C 1
ATOM 1750 O O . TRP A 1 236 ? 13.449 -14.675 -22.011 1.00 93.19 236 TRP A O 1
ATOM 1760 N N . ARG A 1 237 ? 11.853 -13.725 -20.742 1.00 92.81 237 ARG A N 1
ATOM 1761 C CA . ARG A 1 237 ? 10.744 -14.011 -21.662 1.00 92.81 237 ARG A CA 1
ATOM 1762 C C . ARG A 1 237 ? 10.193 -12.720 -22.253 1.00 92.81 237 ARG A C 1
ATOM 1764 O O . ARG A 1 237 ? 9.459 -11.996 -21.590 1.00 92.81 237 ARG A O 1
ATOM 1771 N N . SER A 1 238 ? 10.493 -12.445 -23.522 1.00 92.94 238 SER A N 1
ATOM 1772 C CA . SER A 1 238 ? 9.867 -11.319 -24.225 1.00 92.94 238 SER A CA 1
ATOM 1773 C C . SER A 1 238 ? 8.375 -11.578 -24.437 1.00 92.94 238 SER A C 1
ATOM 1775 O O . SER A 1 238 ? 8.001 -12.623 -24.973 1.00 92.94 238 SER A O 1
ATOM 1777 N N . ILE A 1 239 ? 7.533 -10.620 -24.048 1.00 92.00 239 ILE A N 1
ATOM 1778 C CA . ILE A 1 239 ? 6.088 -10.631 -24.344 1.00 92.00 239 ILE A CA 1
ATOM 1779 C C . ILE A 1 239 ? 5.703 -9.583 -25.398 1.00 92.00 239 ILE A C 1
ATOM 1781 O O . ILE A 1 239 ? 4.527 -9.395 -25.698 1.00 92.00 239 ILE A O 1
ATOM 1785 N N . GLY A 1 240 ? 6.702 -8.943 -26.013 1.00 91.69 240 GLY A N 1
ATOM 1786 C CA . GLY A 1 240 ? 6.511 -7.961 -27.072 1.00 91.69 240 GLY A CA 1
ATOM 1787 C C . GLY A 1 240 ? 6.019 -6.610 -26.560 1.00 91.69 240 GLY A C 1
ATOM 1788 O O . GLY A 1 240 ? 6.218 -6.247 -25.399 1.00 91.69 240 GLY A O 1
ATOM 1789 N N . GLN A 1 241 ? 5.433 -5.833 -27.472 1.00 94.12 241 GLN A N 1
ATOM 1790 C CA . GLN A 1 241 ? 4.902 -4.515 -27.160 1.00 94.12 241 GLN A CA 1
ATOM 1791 C C . GLN A 1 241 ? 3.549 -4.643 -26.457 1.00 94.12 241 GLN A C 1
ATOM 1793 O O . GLN A 1 241 ? 2.610 -5.191 -27.026 1.00 94.12 241 GLN A O 1
ATOM 1798 N N . VAL A 1 242 ? 3.457 -4.090 -25.252 1.00 90.19 242 VAL A N 1
ATOM 1799 C CA . VAL A 1 242 ? 2.268 -4.140 -24.388 1.00 90.19 242 VAL A CA 1
ATOM 1800 C C . VAL A 1 242 ? 1.562 -2.792 -24.260 1.00 90.19 242 VAL A C 1
ATOM 1802 O O . VAL A 1 242 ? 0.483 -2.710 -23.683 1.00 90.19 242 VAL A O 1
ATOM 1805 N N . ALA A 1 243 ? 2.172 -1.720 -24.765 1.00 90.38 243 ALA A N 1
ATOM 1806 C CA . ALA A 1 243 ? 1.552 -0.404 -24.832 1.00 90.38 243 ALA A CA 1
ATOM 1807 C C . ALA A 1 243 ? 1.947 0.294 -26.132 1.00 90.38 243 ALA A C 1
ATOM 1809 O O . ALA A 1 243 ? 3.131 0.332 -26.475 1.00 90.38 243 ALA A O 1
ATOM 1810 N N . TRP A 1 244 ? 0.980 0.890 -26.831 1.00 88.50 244 TRP A N 1
ATOM 1811 C CA . TRP A 1 244 ? 1.250 1.740 -28.005 1.00 88.50 244 TRP A CA 1
ATOM 1812 C C . TRP A 1 244 ? 1.892 3.087 -27.647 1.00 88.50 244 TRP A C 1
ATOM 1814 O O . TRP A 1 244 ? 2.514 3.720 -28.500 1.00 88.50 244 TRP A O 1
ATOM 1824 N N . GLY A 1 245 ? 1.769 3.491 -26.381 1.00 86.44 245 GLY A N 1
ATOM 1825 C CA . GLY A 1 245 ? 2.250 4.765 -25.863 1.00 86.44 245 GLY A CA 1
ATOM 1826 C C . GLY A 1 245 ? 1.252 5.904 -26.048 1.00 86.44 245 GLY A C 1
ATOM 1827 O O . GLY A 1 245 ? 0.466 5.928 -26.994 1.00 86.44 245 GLY A O 1
ATOM 1828 N N . THR A 1 246 ? 1.260 6.850 -25.109 1.00 86.31 246 THR A N 1
ATOM 1829 C CA . THR A 1 246 ? 0.317 7.984 -25.089 1.00 86.31 246 THR A CA 1
ATOM 1830 C C . THR A 1 246 ? 1.017 9.344 -25.104 1.00 86.31 246 THR A C 1
ATOM 1832 O O . THR A 1 246 ? 0.387 10.367 -24.846 1.00 86.31 246 THR A O 1
ATOM 1835 N N . THR A 1 247 ? 2.320 9.370 -25.386 1.00 87.38 247 THR A N 1
ATOM 1836 C CA . THR A 1 247 ? 3.158 10.578 -25.396 1.00 87.38 247 THR A CA 1
ATOM 1837 C C . THR A 1 247 ? 4.182 10.507 -26.533 1.00 87.38 247 THR A C 1
ATOM 1839 O O . THR A 1 247 ? 4.311 9.496 -27.206 1.00 87.38 247 THR A O 1
ATOM 1842 N N . THR A 1 248 ? 4.917 11.582 -26.787 1.00 87.69 248 THR A N 1
ATOM 1843 C CA . THR A 1 248 ? 6.107 11.577 -27.655 1.00 87.69 248 THR A CA 1
ATOM 1844 C C . THR A 1 248 ? 7.395 11.827 -26.871 1.00 87.69 248 THR A C 1
ATOM 1846 O O . THR A 1 248 ? 8.442 12.051 -27.475 1.00 87.69 248 THR A O 1
ATOM 1849 N N . GLN A 1 249 ? 7.307 11.845 -25.538 1.00 90.31 249 GLN A N 1
ATOM 1850 C CA . GLN A 1 249 ? 8.408 12.094 -24.614 1.00 90.31 249 GLN A CA 1
ATOM 1851 C C . GLN A 1 249 ? 8.449 10.958 -23.591 1.00 90.31 249 GLN A C 1
ATOM 1853 O O . GLN A 1 249 ? 7.642 10.908 -22.660 1.00 90.31 249 GLN A O 1
ATOM 1858 N N . HIS A 1 250 ? 9.368 10.008 -23.761 1.00 90.94 250 HIS A N 1
ATOM 1859 C CA . HIS A 1 250 ? 9.459 8.847 -22.867 1.00 90.94 250 HIS A CA 1
ATOM 1860 C C . HIS A 1 250 ? 9.797 9.245 -21.420 1.00 90.94 250 HIS A C 1
ATOM 1862 O O . HIS A 1 250 ? 9.506 8.509 -20.481 1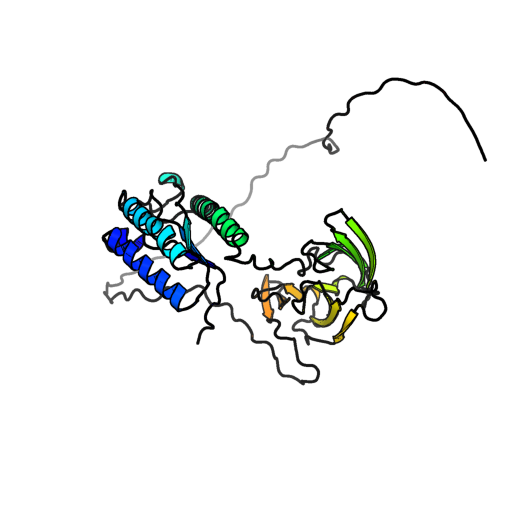.00 90.94 250 HIS A O 1
ATOM 1868 N N . GLU A 1 251 ? 10.377 10.425 -21.209 1.00 91.31 251 GLU A N 1
ATOM 1869 C CA . GLU A 1 251 ? 10.695 10.999 -19.904 1.00 91.31 251 GLU A CA 1
ATOM 1870 C C . GLU A 1 251 ? 9.448 11.337 -19.084 1.00 91.31 251 GLU A C 1
ATOM 1872 O O . GLU A 1 251 ? 9.551 11.478 -17.864 1.00 91.31 251 GLU A O 1
ATOM 1877 N N . GLN A 1 252 ? 8.276 11.417 -19.717 1.00 92.44 252 GLN A N 1
ATOM 1878 C CA . GLN A 1 252 ? 6.987 11.572 -19.044 1.00 92.44 252 GLN A CA 1
ATOM 1879 C C . GLN A 1 252 ? 6.413 10.233 -18.564 1.00 92.44 252 GLN A C 1
ATOM 1881 O O . GLN A 1 252 ? 5.497 10.226 -17.744 1.00 92.44 252 GLN A O 1
ATOM 1886 N N . VAL A 1 253 ? 6.954 9.100 -19.028 1.00 93.19 253 VAL A N 1
ATOM 1887 C CA . VAL A 1 253 ? 6.454 7.765 -18.682 1.00 93.19 253 VAL A CA 1
ATOM 1888 C C . VAL A 1 253 ? 7.019 7.304 -17.338 1.00 93.19 253 VAL A C 1
ATOM 1890 O O . VAL A 1 253 ? 8.235 7.329 -17.090 1.00 93.19 253 VAL A O 1
ATOM 1893 N N . ARG A 1 254 ? 6.128 6.873 -16.449 1.00 91.62 254 ARG A N 1
ATOM 1894 C CA . ARG A 1 254 ? 6.429 6.236 -15.164 1.00 91.62 254 ARG A CA 1
ATOM 1895 C C . ARG A 1 254 ? 5.641 4.940 -15.040 1.00 91.62 254 ARG A C 1
ATOM 1897 O O . ARG A 1 254 ? 4.663 4.734 -15.750 1.00 91.62 254 ARG A O 1
ATOM 1904 N N . PHE A 1 255 ? 6.087 4.111 -14.110 1.00 91.06 255 PHE A N 1
ATOM 1905 C CA . PHE A 1 255 ? 5.408 2.889 -13.727 1.00 91.06 255 PHE A CA 1
ATOM 1906 C C . PHE A 1 255 ? 5.310 2.838 -12.213 1.00 91.06 255 PHE A C 1
ATOM 1908 O O . PHE A 1 255 ? 6.255 3.229 -11.527 1.00 91.06 255 PHE A O 1
ATOM 1915 N N . ALA A 1 256 ? 4.153 2.423 -11.724 1.00 88.25 256 ALA A N 1
ATOM 1916 C CA . ALA A 1 256 ? 3.853 2.229 -10.315 1.00 88.25 256 ALA A CA 1
ATOM 1917 C C . ALA A 1 256 ? 2.603 1.356 -10.222 1.00 88.25 256 ALA A C 1
ATOM 1919 O O . ALA A 1 256 ? 1.759 1.436 -11.107 1.00 88.25 256 ALA A O 1
ATOM 1920 N N . ASP A 1 257 ? 2.481 0.570 -9.163 1.00 86.25 257 ASP A N 1
ATOM 1921 C CA . ASP A 1 257 ? 1.230 -0.106 -8.814 1.00 86.25 257 ASP A CA 1
ATOM 1922 C C . ASP A 1 257 ? 0.254 0.940 -8.248 1.00 86.25 257 ASP A C 1
ATOM 1924 O O . ASP A 1 257 ? 0.353 1.338 -7.083 1.00 86.25 257 ASP A O 1
ATOM 1928 N N . PHE A 1 258 ? -0.578 1.520 -9.117 1.00 85.19 258 PHE A N 1
ATOM 1929 C CA . PHE A 1 258 ? -1.413 2.676 -8.792 1.00 85.19 258 PHE A CA 1
ATOM 1930 C C . PHE A 1 258 ? -2.744 2.258 -8.163 1.00 85.19 258 PHE A C 1
ATOM 1932 O O . PHE A 1 258 ? -3.295 3.024 -7.368 1.00 85.19 258 PHE A O 1
ATOM 1939 N N . ASP A 1 259 ? -3.267 1.076 -8.506 1.00 81.50 259 ASP A N 1
ATOM 1940 C CA . ASP A 1 259 ? -4.503 0.530 -7.933 1.00 81.50 259 ASP A CA 1
ATOM 1941 C C . ASP A 1 259 ? -4.293 -0.541 -6.846 1.00 81.50 259 ASP A C 1
ATOM 1943 O O . ASP A 1 259 ? -5.259 -0.913 -6.171 1.00 81.50 259 ASP A O 1
ATOM 1947 N N . GLY A 1 260 ? -3.047 -0.943 -6.585 1.00 78.44 260 GLY A N 1
ATOM 1948 C CA . GLY A 1 260 ? -2.679 -1.852 -5.503 1.00 78.44 260 GLY A CA 1
ATOM 1949 C C . GLY A 1 260 ? -2.904 -3.327 -5.837 1.00 78.44 260 GLY A C 1
ATOM 1950 O O . GLY A 1 260 ? -3.036 -4.134 -4.911 1.00 78.44 260 GLY A O 1
ATOM 1951 N N . ASP A 1 261 ? -3.012 -3.687 -7.120 1.00 74.81 261 ASP A N 1
ATOM 1952 C CA . ASP A 1 261 ? -3.240 -5.064 -7.566 1.00 74.81 261 ASP A CA 1
ATOM 1953 C C . ASP A 1 261 ? -1.952 -5.907 -7.661 1.00 74.81 261 ASP A C 1
ATOM 1955 O O . ASP A 1 261 ? -2.015 -7.121 -7.888 1.00 74.81 261 ASP A O 1
ATOM 1959 N N . GLY A 1 262 ? -0.798 -5.282 -7.406 1.00 78.19 262 GLY A N 1
ATOM 1960 C CA . GLY A 1 262 ? 0.521 -5.899 -7.445 1.00 78.19 262 GLY A CA 1
ATOM 1961 C C . GLY A 1 262 ? 1.213 -5.809 -8.803 1.00 78.19 262 GLY A C 1
ATOM 1962 O O . GLY A 1 262 ? 2.317 -6.330 -8.929 1.00 78.19 262 GLY A O 1
ATOM 1963 N N . ARG A 1 263 ? 0.616 -5.162 -9.810 1.00 86.56 263 ARG A N 1
ATOM 1964 C CA . ARG A 1 263 ? 1.207 -4.987 -11.142 1.00 86.56 263 ARG A CA 1
ATOM 1965 C C . ARG A 1 263 ? 1.559 -3.535 -11.393 1.00 86.56 263 ARG A C 1
ATOM 1967 O O . ARG A 1 263 ? 0.846 -2.614 -11.020 1.00 86.56 263 ARG A O 1
ATOM 1974 N N . ALA A 1 264 ? 2.655 -3.306 -12.103 1.00 90.50 264 ALA A N 1
ATOM 1975 C CA . ALA A 1 264 ? 3.003 -1.962 -12.525 1.00 90.50 264 ALA A CA 1
ATOM 1976 C C . ALA A 1 264 ? 2.030 -1.430 -13.591 1.00 90.50 264 ALA A C 1
ATOM 1978 O O . ALA A 1 264 ? 1.929 -1.976 -14.696 1.00 90.50 264 ALA A O 1
ATOM 1979 N N . ASP A 1 265 ? 1.390 -0.305 -13.284 1.00 91.38 265 ASP A N 1
ATOM 1980 C CA . ASP A 1 265 ? 0.554 0.456 -14.204 1.00 91.38 265 ASP A CA 1
ATOM 1981 C C . ASP A 1 265 ? 1.381 1.398 -15.074 1.00 91.38 265 ASP A C 1
ATOM 1983 O O . ASP A 1 265 ? 2.499 1.785 -14.729 1.00 91.38 265 ASP A O 1
ATOM 1987 N N . TYR A 1 266 ? 0.814 1.816 -16.207 1.00 93.19 266 TYR A N 1
ATOM 1988 C CA . TYR A 1 266 ? 1.431 2.799 -17.094 1.00 93.19 266 TYR A CA 1
ATOM 1989 C C . TYR A 1 266 ? 0.946 4.207 -16.752 1.00 93.19 266 TYR A C 1
ATOM 1991 O O . TYR A 1 266 ? -0.240 4.527 -16.881 1.00 93.19 266 TYR A O 1
ATOM 1999 N N . LEU A 1 267 ? 1.871 5.081 -16.362 1.00 93.25 267 LEU A N 1
ATOM 2000 C CA . LEU A 1 267 ? 1.574 6.459 -15.998 1.00 93.25 267 LEU A CA 1
ATOM 2001 C C . LEU A 1 267 ? 2.259 7.425 -16.961 1.00 93.25 267 LEU A C 1
ATOM 2003 O O . LEU A 1 267 ? 3.438 7.277 -17.280 1.00 93.25 267 LEU A O 1
ATOM 2007 N N . THR A 1 268 ? 1.551 8.483 -17.343 1.00 93.88 268 THR A N 1
ATOM 2008 C CA . THR A 1 268 ? 2.163 9.672 -17.948 1.00 93.88 268 THR A CA 1
ATOM 2009 C C . THR A 1 268 ? 2.005 10.871 -17.040 1.00 93.88 268 THR A C 1
ATOM 2011 O O . THR A 1 268 ? 0.889 11.175 -16.613 1.00 93.88 268 THR A O 1
ATOM 2014 N N . ILE A 1 269 ? 3.111 11.568 -16.798 1.00 91.38 269 ILE A N 1
ATOM 2015 C CA . ILE A 1 269 ? 3.159 12.809 -16.029 1.00 91.38 269 ILE A CA 1
ATOM 2016 C C . ILE A 1 269 ? 3.388 13.966 -17.000 1.00 91.38 269 ILE A C 1
ATOM 2018 O O . ILE A 1 269 ? 4.438 14.049 -17.632 1.00 91.38 269 ILE A O 1
ATOM 2022 N N . ALA A 1 270 ? 2.398 14.843 -17.126 1.00 90.38 270 ALA A N 1
ATOM 2023 C CA . ALA A 1 270 ? 2.499 16.060 -17.920 1.00 90.38 270 ALA A CA 1
ATOM 2024 C C . ALA A 1 270 ? 3.345 17.126 -17.206 1.00 90.38 270 ALA A C 1
ATOM 2026 O O . ALA A 1 270 ? 3.495 17.105 -15.984 1.00 90.38 270 ALA A O 1
ATOM 2027 N N . ASP A 1 271 ? 3.837 18.115 -17.955 1.00 89.62 271 ASP A N 1
ATOM 2028 C CA . ASP A 1 271 ? 4.720 19.174 -17.434 1.00 89.62 271 ASP A CA 1
ATOM 2029 C C . ASP A 1 271 ? 4.079 20.013 -16.314 1.00 89.62 271 ASP A C 1
ATOM 2031 O O . ASP A 1 271 ? 4.770 20.591 -15.479 1.00 89.62 271 ASP A O 1
ATOM 2035 N N . ASN A 1 272 ? 2.745 20.061 -16.263 1.00 90.38 272 ASN A N 1
ATOM 2036 C CA . ASN A 1 272 ? 1.986 20.717 -15.196 1.00 90.38 272 ASN A CA 1
ATOM 2037 C C . ASN A 1 272 ? 1.781 19.832 -13.948 1.00 90.38 272 ASN A C 1
ATOM 2039 O O . ASN A 1 272 ? 1.010 20.202 -13.065 1.00 90.38 272 ASN A O 1
ATOM 2043 N N . GLY A 1 273 ? 2.414 18.657 -13.893 1.00 89.25 273 GLY A N 1
ATOM 2044 C CA . GLY A 1 273 ? 2.271 17.668 -12.824 1.00 89.25 273 GLY A CA 1
ATOM 2045 C C . GLY A 1 273 ? 1.017 16.796 -12.925 1.00 89.25 273 GLY A C 1
ATOM 2046 O O . GLY A 1 273 ? 0.806 15.942 -12.067 1.00 89.25 273 GLY A O 1
ATOM 2047 N N . GLY A 1 274 ? 0.181 16.978 -13.951 1.00 93.44 274 GLY A N 1
ATOM 2048 C CA . GLY A 1 274 ? -0.995 16.141 -14.171 1.00 93.44 274 GLY A CA 1
ATOM 2049 C C . GLY A 1 274 ? -0.600 14.696 -14.467 1.00 93.44 274 GLY A C 1
ATOM 2050 O O . GLY A 1 274 ? 0.225 14.446 -15.343 1.00 93.44 274 GLY A O 1
ATOM 2051 N N . VAL A 1 275 ? -1.209 13.744 -13.762 1.00 93.31 275 VAL A N 1
ATOM 2052 C CA . VAL A 1 275 ? -0.945 12.310 -13.928 1.00 93.31 275 VAL A CA 1
ATOM 2053 C C . VAL A 1 275 ? -2.129 11.650 -14.622 1.00 93.31 275 VAL A C 1
ATOM 2055 O O . VAL A 1 275 ? -3.275 11.827 -14.214 1.00 93.31 275 VAL A O 1
ATOM 2058 N N . THR A 1 276 ? -1.856 10.876 -15.669 1.00 93.75 276 THR A N 1
ATOM 2059 C CA . THR A 1 276 ? -2.826 9.941 -16.256 1.00 93.75 276 THR A CA 1
ATOM 2060 C C . THR A 1 276 ? -2.324 8.526 -16.026 1.00 93.75 276 THR A C 1
ATOM 2062 O O . THR A 1 276 ? -1.228 8.200 -16.479 1.00 93.75 276 THR A O 1
ATOM 2065 N N . ALA A 1 277 ? -3.117 7.707 -15.337 1.00 91.50 277 ALA A N 1
ATOM 2066 C CA . ALA A 1 277 ? -2.827 6.300 -15.089 1.00 91.50 277 ALA A CA 1
ATOM 2067 C C . ALA A 1 277 ? -3.657 5.406 -16.020 1.00 91.50 277 ALA A C 1
ATOM 2069 O O . ALA A 1 277 ? -4.839 5.664 -16.26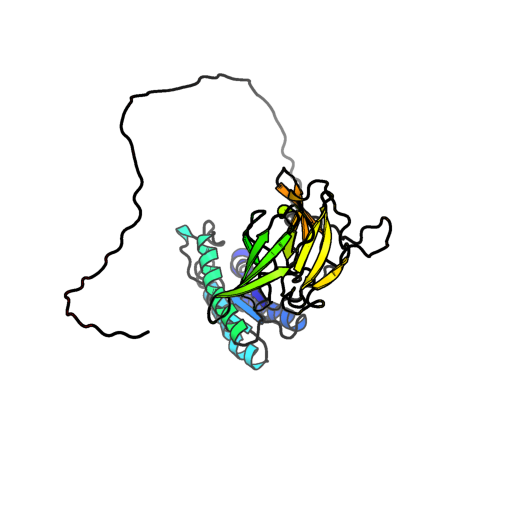6 1.00 91.50 277 ALA A O 1
ATOM 2070 N N . HIS A 1 278 ? -3.030 4.351 -16.526 1.00 90.50 278 HIS A N 1
ATOM 2071 C CA . HIS A 1 278 ? -3.659 3.298 -17.307 1.00 90.50 278 HIS A CA 1
ATOM 2072 C C . HIS A 1 278 ? -3.387 1.963 -16.608 1.00 90.50 278 HIS A C 1
ATOM 2074 O O . HIS A 1 278 ? -2.236 1.532 -16.534 1.00 90.50 278 HIS A O 1
ATOM 2080 N N . LEU A 1 279 ? -4.455 1.349 -16.086 1.00 89.31 279 LEU A N 1
ATOM 2081 C CA . LEU A 1 279 ? -4.367 0.174 -15.216 1.00 89.31 279 LEU A CA 1
ATOM 2082 C C . LEU A 1 279 ? -4.003 -1.092 -15.993 1.00 89.31 279 LEU A C 1
ATOM 2084 O O . LEU A 1 279 ? -4.646 -1.405 -17.004 1.00 89.31 279 LEU A O 1
ATOM 2088 N N . ASN A 1 280 ? -3.002 -1.829 -15.526 1.00 88.19 280 ASN A N 1
ATOM 2089 C CA . ASN A 1 280 ? -2.437 -2.981 -16.210 1.00 88.19 280 ASN A CA 1
ATOM 2090 C C . ASN A 1 280 ? -3.318 -4.233 -16.095 1.00 88.19 280 ASN A C 1
ATOM 2092 O O . ASN A 1 280 ? -3.159 -5.095 -15.235 1.00 88.19 280 ASN A O 1
ATOM 2096 N N . ARG A 1 281 ? -4.200 -4.409 -17.083 1.00 83.50 281 ARG A N 1
ATOM 2097 C CA . ARG A 1 281 ? -5.036 -5.614 -17.231 1.00 83.50 281 ARG A CA 1
ATOM 2098 C C . ARG A 1 281 ? -4.500 -6.625 -18.250 1.00 83.50 281 ARG A C 1
ATOM 2100 O O . ARG A 1 281 ? -5.283 -7.359 -18.850 1.00 83.50 281 ARG A O 1
ATOM 2107 N N . GLY A 1 282 ? -3.180 -6.665 -18.447 1.00 68.50 282 GLY A N 1
ATOM 2108 C CA . GLY A 1 282 ? -2.513 -7.505 -19.453 1.00 68.50 282 GLY A CA 1
ATOM 2109 C C . GLY A 1 282 ? -2.054 -6.760 -20.714 1.00 68.50 282 GLY A C 1
ATOM 2110 O O . GLY A 1 282 ? -1.674 -7.409 -21.687 1.00 68.50 282 GLY A O 1
ATOM 2111 N N . GLY A 1 283 ? -2.078 -5.422 -20.692 1.00 64.69 283 GLY A N 1
ATOM 2112 C CA . GLY A 1 283 ? -1.616 -4.555 -21.782 1.00 64.69 283 GLY A CA 1
ATOM 2113 C C . GLY A 1 283 ? -2.545 -4.471 -23.001 1.00 64.69 283 GLY A C 1
ATOM 2114 O O . GLY A 1 283 ? -3.644 -5.028 -23.033 1.00 64.69 283 GLY A O 1
ATOM 2115 N N . ASP A 1 284 ? -2.091 -3.741 -24.022 1.00 66.19 284 ASP A N 1
ATOM 2116 C CA . ASP A 1 284 ? -2.719 -3.690 -25.340 1.00 66.19 284 ASP A CA 1
ATOM 2117 C C . ASP A 1 284 ? -2.547 -5.051 -26.045 1.00 66.19 284 ASP A C 1
ATOM 2119 O O . ASP A 1 284 ? -1.413 -5.501 -26.233 1.00 66.19 284 ASP A O 1
ATOM 2123 N N . PRO A 1 285 ? -3.629 -5.729 -26.473 1.00 53.28 285 PRO A N 1
ATOM 2124 C CA . PRO A 1 285 ? -3.510 -7.021 -27.136 1.00 53.28 285 PRO A CA 1
ATOM 2125 C C . PRO A 1 285 ? -2.725 -6.906 -28.450 1.00 53.28 285 PRO A C 1
ATOM 2127 O O . PRO A 1 285 ? -3.030 -6.077 -29.316 1.00 53.28 285 PRO A O 1
ATOM 2130 N N . ALA A 1 286 ? -1.732 -7.781 -28.630 1.00 46.41 286 ALA A N 1
ATOM 2131 C CA . ALA A 1 286 ? -0.935 -7.843 -29.850 1.00 46.41 286 ALA A CA 1
ATOM 2132 C C . ALA A 1 286 ? -1.831 -8.112 -31.078 1.00 46.41 286 ALA A C 1
ATOM 2134 O O . ALA A 1 286 ? -2.525 -9.125 -31.149 1.00 46.41 286 ALA A O 1
ATOM 2135 N N . GLY A 1 287 ? -1.811 -7.201 -32.057 1.00 46.34 287 GLY A N 1
ATOM 2136 C CA . GLY A 1 287 ? -2.544 -7.337 -33.325 1.00 46.34 287 GLY A CA 1
ATOM 2137 C C . GLY A 1 287 ? -3.942 -6.705 -33.372 1.00 46.34 287 GLY A C 1
ATOM 2138 O O . GLY A 1 287 ? -4.566 -6.723 -34.433 1.00 46.34 287 GLY A O 1
ATOM 2139 N N . ALA A 1 288 ? -4.430 -6.095 -32.288 1.00 44.34 288 ALA A N 1
ATOM 2140 C CA . ALA A 1 288 ? -5.655 -5.299 -32.332 1.00 44.34 288 ALA A CA 1
ATOM 2141 C C . ALA A 1 288 ? -5.341 -3.886 -32.846 1.00 44.34 288 ALA A C 1
ATOM 2143 O O . ALA A 1 288 ? -4.865 -3.019 -32.114 1.00 44.34 288 ALA A O 1
ATOM 2144 N N . GLY A 1 289 ? -5.590 -3.647 -34.134 1.00 39.28 289 GLY A N 1
ATOM 2145 C CA . GLY A 1 289 ? -5.594 -2.293 -34.675 1.00 39.28 289 GLY A CA 1
ATOM 2146 C C . GLY A 1 289 ? -6.598 -1.419 -33.919 1.00 39.28 289 GLY A C 1
ATOM 2147 O O . GLY A 1 289 ? -7.780 -1.741 -33.873 1.00 39.28 289 GLY A O 1
ATOM 2148 N N . GLY A 1 290 ? -6.115 -0.316 -33.342 1.00 37.16 290 GLY A N 1
ATOM 2149 C CA . GLY A 1 290 ? -6.913 0.855 -32.972 1.00 37.16 290 GLY A CA 1
ATOM 2150 C C . GLY A 1 290 ? -8.149 0.594 -32.105 1.00 37.16 290 GLY A C 1
ATOM 2151 O O . GLY A 1 290 ? -9.255 0.938 -32.509 1.00 37.16 290 GLY A O 1
ATOM 2152 N N . GLY A 1 291 ? -7.978 0.042 -30.905 1.00 33.94 291 GLY A N 1
ATOM 2153 C CA . GLY A 1 291 ? -9.051 -0.040 -29.912 1.00 33.94 291 GLY A CA 1
ATOM 2154 C C . GLY A 1 291 ? -8.480 -0.230 -28.514 1.00 33.94 291 GLY A C 1
ATOM 2155 O O . GLY A 1 291 ? -8.048 -1.324 -28.173 1.00 33.94 291 GLY A O 1
ATOM 2156 N N . SER A 1 292 ? -8.434 0.848 -27.732 1.00 40.56 292 SER A N 1
ATOM 2157 C CA . SER A 1 292 ? -7.849 0.894 -26.389 1.00 40.56 292 SER A CA 1
ATOM 2158 C C . SER A 1 292 ? -8.483 -0.148 -25.460 1.00 40.56 292 SER A C 1
ATOM 2160 O O . SER A 1 292 ? -9.675 -0.060 -25.173 1.00 40.56 292 SER A O 1
ATOM 2162 N N . ALA A 1 293 ? -7.686 -1.083 -24.936 1.00 38.22 293 ALA A N 1
ATOM 2163 C CA . ALA A 1 293 ? -8.104 -1.971 -23.844 1.00 38.22 293 ALA A CA 1
ATOM 2164 C C . ALA A 1 293 ? -7.900 -1.334 -22.451 1.00 38.22 293 ALA A C 1
ATOM 2166 O O . ALA A 1 293 ? -8.052 -1.995 -21.427 1.00 38.22 293 ALA A O 1
ATOM 2167 N N . TRP A 1 294 ? -7.595 -0.034 -22.399 1.00 43.09 294 TRP A N 1
ATOM 2168 C CA . TRP A 1 294 ? -7.404 0.713 -21.161 1.00 43.09 294 TRP A CA 1
ATOM 2169 C C . TRP A 1 294 ? -8.717 1.331 -20.678 1.00 43.09 294 TRP A C 1
ATOM 2171 O O . TRP A 1 294 ? -9.287 2.217 -21.322 1.00 43.09 294 TRP A O 1
ATOM 2181 N N . VAL A 1 295 ? -9.180 0.908 -19.502 1.00 40.41 295 VAL A N 1
ATOM 2182 C CA . VAL A 1 295 ? -10.210 1.648 -18.768 1.00 40.41 295 VAL A CA 1
ATOM 2183 C C . VAL A 1 295 ? -9.529 2.872 -18.160 1.00 40.41 295 VAL A C 1
ATOM 2185 O O . VAL A 1 295 ? -8.699 2.733 -17.268 1.00 40.41 295 VAL A O 1
ATOM 2188 N N . ARG A 1 296 ? -9.860 4.079 -18.639 1.00 37.00 296 ARG A N 1
ATOM 2189 C CA . ARG A 1 296 ? -9.441 5.316 -17.963 1.00 37.00 296 ARG A CA 1
ATOM 2190 C C . ARG A 1 296 ? -10.068 5.332 -16.573 1.00 37.00 296 ARG A C 1
ATOM 2192 O O . ARG A 1 296 ? -11.295 5.381 -16.471 1.00 37.00 296 ARG A O 1
ATOM 2199 N N . SER A 1 297 ? -9.261 5.361 -15.521 1.00 38.25 297 SER A N 1
ATOM 2200 C CA . SER A 1 297 ? -9.751 5.837 -14.234 1.00 38.25 297 SER A CA 1
ATOM 2201 C C . SER A 1 297 ? -9.889 7.358 -14.332 1.00 38.25 297 SER A C 1
ATOM 2203 O O . SER A 1 297 ? -8.939 8.096 -14.592 1.00 38.25 297 SER A O 1
ATOM 2205 N N . ARG A 1 298 ? -11.124 7.850 -14.205 1.00 35.03 298 ARG A N 1
ATOM 2206 C CA . ARG A 1 298 ? -11.355 9.257 -13.875 1.00 35.03 298 ARG A CA 1
ATOM 2207 C C . ARG A 1 298 ? -11.103 9.365 -12.369 1.00 35.03 298 ARG A C 1
ATOM 2209 O O . ARG A 1 298 ? -11.691 8.557 -11.653 1.00 35.03 298 ARG A O 1
ATOM 2216 N N . PRO A 1 299 ? -10.286 10.313 -11.879 1.00 33.16 299 PRO A N 1
ATOM 2217 C CA . PRO A 1 299 ? -10.226 10.563 -10.448 1.00 33.16 299 PRO A CA 1
ATOM 2218 C C . PRO A 1 299 ? -11.650 10.834 -9.963 1.00 33.16 299 PRO A C 1
ATOM 2220 O O . PRO A 1 299 ? -12.338 11.697 -10.526 1.00 33.16 299 PRO A O 1
ATOM 2223 N N . GLU A 1 300 ? -12.123 10.058 -8.987 1.00 32.41 300 GLU A N 1
ATOM 2224 C CA . GLU A 1 300 ? -13.367 10.398 -8.313 1.00 32.41 300 GLU A CA 1
ATOM 2225 C C . GLU A 1 300 ? -13.173 11.787 -7.688 1.00 32.41 300 GLU A C 1
ATOM 2227 O O . GLU A 1 300 ? -12.143 12.034 -7.050 1.00 32.41 300 GLU A O 1
ATOM 2232 N N . PRO A 1 301 ? -14.094 12.742 -7.916 1.00 30.95 301 PRO A N 1
ATOM 2233 C CA . PRO A 1 301 ? -14.063 13.977 -7.153 1.00 30.95 301 PRO A CA 1
ATOM 2234 C C . PRO A 1 301 ? -14.139 13.623 -5.659 1.00 30.95 301 PRO A C 1
ATOM 2236 O O . PRO A 1 301 ? -14.786 12.629 -5.314 1.00 30.95 301 PRO A O 1
ATOM 2239 N N . PRO A 1 302 ? -13.512 14.418 -4.769 1.00 32.97 302 PRO A N 1
ATOM 2240 C CA . PRO A 1 302 ? -13.702 14.242 -3.333 1.00 32.97 302 PRO A CA 1
ATOM 2241 C C . PRO A 1 302 ? -15.206 14.162 -3.043 1.00 32.97 302 PRO A C 1
ATOM 2243 O O . PRO A 1 302 ? -15.968 14.861 -3.725 1.00 32.97 302 PRO A O 1
ATOM 2246 N N . PRO A 1 303 ? -15.649 13.311 -2.098 1.00 31.41 303 PRO A N 1
ATOM 2247 C CA . PRO A 1 303 ? -17.064 13.116 -1.831 1.00 31.41 303 PRO A CA 1
ATOM 2248 C C . PRO A 1 303 ? -17.716 14.476 -1.596 1.00 31.41 303 PRO A C 1
ATOM 2250 O O . PRO A 1 303 ? -17.454 15.159 -0.609 1.00 31.41 303 PRO A O 1
ATOM 2253 N N . THR A 1 304 ? -18.532 14.899 -2.559 1.00 34.22 304 THR A N 1
ATOM 2254 C CA . THR A 1 304 ? -19.387 16.068 -2.415 1.00 34.22 304 THR A CA 1
ATOM 2255 C C . THR A 1 304 ? -20.343 15.771 -1.278 1.00 34.22 304 THR A C 1
ATOM 2257 O O . THR A 1 304 ? -21.054 14.766 -1.344 1.00 34.22 304 THR A O 1
ATOM 2260 N N . GLU A 1 305 ? -20.353 16.628 -0.257 1.00 32.47 305 GLU A N 1
ATOM 2261 C CA . GLU A 1 305 ? -21.325 16.570 0.828 1.00 32.47 305 GLU A CA 1
ATOM 2262 C C . GLU A 1 305 ? -22.733 16.389 0.257 1.00 32.47 305 GLU A C 1
ATOM 2264 O O . GLU A 1 305 ? -23.294 17.264 -0.412 1.00 32.47 305 GLU A O 1
ATOM 2269 N N . ALA A 1 306 ? -23.301 15.212 0.497 1.00 30.95 306 ALA A N 1
ATOM 2270 C CA . ALA A 1 306 ? -24.671 14.922 0.149 1.00 30.95 306 ALA A CA 1
ATOM 2271 C C . ALA A 1 306 ? -25.591 15.655 1.136 1.00 30.95 306 ALA A C 1
ATOM 2273 O O . ALA A 1 306 ? -25.926 15.149 2.199 1.00 30.95 306 ALA A O 1
ATOM 2274 N N . GLY A 1 307 ? -26.008 16.857 0.738 1.00 27.19 307 GLY A N 1
ATOM 2275 C CA . GLY A 1 307 ? -27.362 17.363 0.943 1.00 27.19 307 GLY A CA 1
ATOM 2276 C C . GLY A 1 307 ? -27.797 17.657 2.377 1.00 27.19 307 GLY A C 1
ATOM 2277 O O . GLY A 1 307 ? -28.659 16.970 2.918 1.00 27.19 307 GLY A O 1
ATOM 2278 N N . SER A 1 308 ? -27.376 18.799 2.920 1.00 29.62 308 SER A N 1
ATOM 2279 C CA . SER A 1 308 ? -28.248 19.550 3.826 1.00 29.62 308 SER A CA 1
ATOM 2280 C C . SER A 1 308 ? -29.272 20.321 2.984 1.00 29.62 308 SER A C 1
ATOM 2282 O O . SER A 1 308 ? -29.004 21.366 2.391 1.00 29.62 308 SER A O 1
ATOM 2284 N N . ALA A 1 309 ? -30.480 19.767 2.891 1.00 30.98 309 ALA A N 1
ATOM 2285 C CA . ALA A 1 309 ? -31.637 20.478 2.372 1.00 30.98 309 ALA A CA 1
ATOM 2286 C C . ALA A 1 309 ? -31.945 21.674 3.289 1.00 30.98 309 ALA A C 1
ATOM 2288 O O . ALA A 1 309 ? -32.542 21.504 4.351 1.00 30.98 309 ALA A O 1
ATOM 2289 N N . SER A 1 310 ? -31.565 22.884 2.876 1.00 29.33 310 SER A N 1
ATOM 2290 C CA . SER A 1 310 ? -31.971 24.115 3.557 1.00 29.33 310 SER A CA 1
ATOM 2291 C C . SER A 1 310 ? -33.022 24.861 2.747 1.00 29.33 310 SER A C 1
ATOM 2293 O O . SER A 1 310 ? -32.822 25.259 1.600 1.00 29.33 310 SER A O 1
ATOM 2295 N N . ARG A 1 311 ? -34.182 24.997 3.394 1.00 30.02 311 ARG A N 1
ATOM 2296 C CA . ARG A 1 311 ? -35.363 25.741 2.963 1.00 30.02 311 ARG A CA 1
ATOM 2297 C C . ARG A 1 311 ? -35.013 27.169 2.561 1.00 30.02 311 ARG A C 1
ATOM 2299 O O . ARG A 1 311 ? -34.261 27.862 3.235 1.00 30.02 311 ARG A O 1
ATOM 2306 N N . THR A 1 312 ? -35.682 27.618 1.507 1.00 26.41 312 THR A N 1
ATOM 2307 C CA . THR A 1 312 ? -35.806 29.012 1.097 1.00 26.41 312 THR A CA 1
ATOM 2308 C C . THR A 1 312 ? -36.339 29.875 2.241 1.00 26.41 312 THR A C 1
ATOM 2310 O O . THR A 1 312 ? -37.481 29.709 2.666 1.00 26.41 312 THR A O 1
ATOM 2313 N N . THR A 1 313 ? -35.553 30.858 2.672 1.00 27.88 313 THR A N 1
ATOM 2314 C CA . THR A 1 313 ? -36.071 32.073 3.310 1.00 27.88 313 THR A CA 1
ATOM 2315 C C . THR A 1 313 ? -35.447 33.286 2.639 1.00 27.88 313 THR A C 1
ATOM 2317 O O . THR A 1 313 ? -34.249 33.531 2.725 1.00 27.88 313 THR A O 1
ATOM 2320 N N . THR A 1 314 ? -36.299 34.014 1.927 1.00 27.55 314 THR A N 1
ATOM 2321 C CA . THR A 1 314 ? -36.077 35.333 1.333 1.00 27.55 314 THR A CA 1
ATOM 2322 C C . THR A 1 314 ? -35.649 36.361 2.377 1.00 27.55 314 THR A C 1
ATOM 2324 O O . THR A 1 314 ? -36.362 36.560 3.358 1.00 27.55 314 THR A O 1
ATOM 2327 N N . ALA A 1 315 ? -34.568 37.094 2.103 1.00 27.64 315 ALA A N 1
ATOM 2328 C CA . ALA A 1 315 ? -34.345 38.423 2.665 1.00 27.64 315 ALA A CA 1
ATOM 2329 C C . ALA A 1 315 ? -33.606 39.327 1.657 1.00 27.64 315 ALA A C 1
ATOM 2331 O O . ALA A 1 315 ? -32.462 39.100 1.283 1.00 27.64 315 ALA A O 1
ATOM 2332 N N . THR A 1 316 ? -34.375 40.311 1.203 1.00 26.89 316 THR A N 1
ATOM 2333 C CA . THR A 1 316 ? -34.145 41.567 0.478 1.00 26.89 316 THR A CA 1
ATOM 2334 C C . THR A 1 316 ? -32.713 42.119 0.372 1.00 26.89 316 THR A C 1
ATOM 2336 O O . THR A 1 316 ? -32.025 42.317 1.368 1.00 26.89 316 THR A O 1
ATOM 2339 N N . ALA A 1 317 ? -32.333 42.494 -0.855 1.00 28.34 317 ALA A N 1
ATOM 2340 C CA . ALA A 1 317 ? -31.139 43.268 -1.199 1.00 28.34 317 ALA A CA 1
ATOM 2341 C C . ALA A 1 317 ? -31.363 44.789 -1.080 1.00 28.34 317 ALA A C 1
ATOM 2343 O O . ALA A 1 317 ? -32.420 45.271 -1.485 1.00 28.34 317 ALA A O 1
ATOM 2344 N N . VAL A 1 318 ? -30.336 45.537 -0.645 1.00 27.19 318 VAL A N 1
ATOM 2345 C CA . VAL A 1 318 ? -30.122 46.982 -0.914 1.00 27.19 318 VAL A CA 1
ATOM 2346 C C . VAL A 1 318 ? -28.592 47.248 -1.013 1.00 27.19 318 VAL A C 1
ATOM 2348 O O . VAL A 1 318 ? -27.845 46.553 -0.326 1.00 27.19 318 VAL A O 1
ATOM 2351 N N . PRO A 1 319 ? -28.091 48.166 -1.880 1.00 34.00 319 PRO A N 1
ATOM 2352 C CA . PRO A 1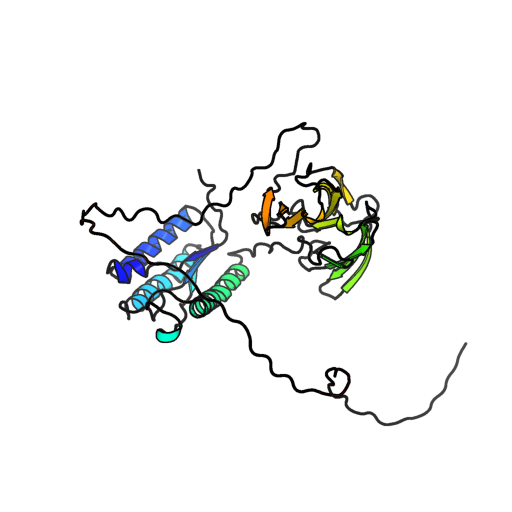 319 ? -26.782 48.030 -2.542 1.00 34.00 319 PRO A CA 1
ATOM 2353 C C . PRO A 1 319 ? -25.717 49.111 -2.211 1.00 34.00 319 PRO A C 1
ATOM 2355 O O . PRO A 1 319 ? -25.987 50.065 -1.489 1.00 34.00 319 PRO A O 1
ATOM 2358 N N . THR A 1 320 ? -24.565 48.998 -2.907 1.00 27.03 320 THR A N 1
ATOM 2359 C CA . THR A 1 320 ? -23.494 50.001 -3.202 1.00 27.03 320 THR A CA 1
ATOM 2360 C C . THR A 1 320 ? -22.465 50.287 -2.083 1.00 27.03 320 THR A C 1
ATOM 2362 O O . THR A 1 320 ? -22.804 50.182 -0.918 1.00 27.03 320 THR A O 1
ATOM 2365 N N . THR A 1 321 ? -21.167 50.568 -2.299 1.00 27.52 321 THR A N 1
ATOM 2366 C CA . THR A 1 321 ? -20.380 51.191 -3.397 1.00 27.52 321 THR A CA 1
ATOM 2367 C C . THR A 1 321 ? -18.894 50.751 -3.361 1.00 27.52 321 THR A C 1
ATOM 2369 O O . THR A 1 321 ? -18.335 50.565 -2.283 1.00 27.52 321 THR A O 1
ATOM 2372 N N . THR A 1 322 ? -18.219 50.704 -4.517 1.00 30.78 322 THR A N 1
ATOM 2373 C CA . THR A 1 322 ? -16.740 50.701 -4.685 1.00 30.78 322 THR A CA 1
ATOM 2374 C C . THR A 1 322 ? -16.147 52.114 -4.486 1.00 30.78 322 THR A C 1
ATOM 2376 O O . THR A 1 322 ? -16.893 53.083 -4.654 1.00 30.78 322 THR A O 1
ATOM 2379 N N . PRO A 1 323 ? -14.832 52.276 -4.196 1.00 32.62 323 PRO A N 1
ATOM 2380 C CA . PRO A 1 323 ? -13.919 52.730 -5.267 1.00 32.62 323 PRO A CA 1
ATOM 2381 C C . PRO A 1 323 ? -12.440 52.237 -5.207 1.00 32.62 323 PRO A C 1
ATOM 2383 O O . PRO A 1 323 ? -11.807 52.194 -4.161 1.00 32.62 323 PRO A O 1
ATOM 2386 N N . SER A 1 324 ? -11.925 51.888 -6.392 1.00 28.56 324 SER A N 1
ATOM 2387 C CA . SER A 1 324 ? -10.711 52.354 -7.114 1.00 28.56 324 SER A CA 1
ATOM 2388 C C . SER A 1 324 ? -9.332 52.636 -6.443 1.00 28.56 324 SER A C 1
ATOM 2390 O O . SER A 1 324 ? -9.119 53.724 -5.924 1.00 28.56 324 SER A O 1
ATOM 2392 N N . THR A 1 325 ? -8.374 51.709 -6.665 1.00 27.98 325 THR A N 1
ATOM 2393 C CA . THR A 1 325 ? -7.006 51.823 -7.293 1.00 27.98 325 THR A CA 1
ATOM 2394 C C . THR A 1 325 ? -5.865 52.744 -6.720 1.00 27.98 325 THR A C 1
ATOM 2396 O O . THR A 1 325 ? -6.118 53.564 -5.851 1.00 27.98 325 THR A O 1
ATOM 2399 N N . PRO A 1 326 ? -4.574 52.624 -7.162 1.00 46.19 326 PRO A N 1
ATOM 2400 C CA . PRO A 1 326 ? -3.442 51.934 -6.493 1.00 46.19 326 PRO A CA 1
ATOM 2401 C C . PRO A 1 326 ? -2.222 52.846 -6.155 1.00 46.19 326 PRO A C 1
ATOM 2403 O O . PRO A 1 326 ? -2.154 53.975 -6.625 1.00 46.19 326 PRO A O 1
ATOM 2406 N N . MET A 1 327 ? -1.179 52.350 -5.461 1.00 25.98 327 MET A N 1
ATOM 2407 C CA . MET A 1 327 ? 0.179 52.943 -5.535 1.00 25.98 327 MET A CA 1
ATOM 2408 C C . MET A 1 327 ? 1.306 51.973 -5.131 1.00 25.98 327 MET A C 1
ATOM 2410 O O . MET A 1 327 ? 1.196 51.229 -4.161 1.00 25.98 327 MET A O 1
ATOM 2414 N N . ALA A 1 328 ? 2.395 52.014 -5.902 1.00 28.19 328 ALA A N 1
ATOM 2415 C CA . ALA A 1 328 ? 3.643 51.270 -5.739 1.00 28.19 328 ALA A CA 1
ATOM 2416 C C . ALA A 1 328 ? 4.687 52.044 -4.907 1.00 28.19 328 ALA A C 1
ATOM 2418 O O . ALA A 1 328 ? 4.674 53.271 -4.937 1.00 28.19 328 ALA A O 1
ATOM 2419 N N . ALA A 1 329 ? 5.639 51.337 -4.275 1.00 26.45 329 ALA A N 1
ATOM 2420 C CA . ALA A 1 329 ? 7.044 51.758 -4.106 1.00 26.45 329 ALA A CA 1
ATOM 2421 C C . ALA A 1 329 ? 7.923 50.632 -3.504 1.00 26.45 329 ALA A C 1
ATOM 2423 O O . ALA A 1 329 ? 7.617 50.085 -2.447 1.00 26.45 329 ALA A O 1
ATOM 2424 N N . SER A 1 330 ? 9.031 50.317 -4.186 1.00 25.39 330 SER A N 1
ATOM 2425 C CA . SER A 1 330 ? 10.204 49.540 -3.726 1.00 25.39 330 SER A CA 1
ATOM 2426 C C . SER A 1 330 ? 11.131 50.397 -2.817 1.00 25.39 330 SER A C 1
ATOM 2428 O O . SER A 1 330 ? 10.749 51.503 -2.446 1.00 25.39 330 SER A O 1
ATOM 2430 N N . PRO A 1 331 ? 12.424 50.058 -2.622 1.00 35.12 331 PRO A N 1
ATOM 2431 C CA . PRO A 1 331 ? 13.039 48.964 -1.861 1.00 35.12 331 PRO A CA 1
ATOM 2432 C C . PRO A 1 331 ? 13.906 49.510 -0.692 1.00 35.12 331 PRO A C 1
ATOM 2434 O O . PRO A 1 331 ? 14.125 50.714 -0.574 1.00 35.12 331 PRO A O 1
ATOM 2437 N N . ARG A 1 332 ? 14.487 48.642 0.152 1.00 27.72 332 ARG A N 1
ATOM 2438 C CA . ARG A 1 332 ? 15.639 49.021 0.998 1.00 27.72 332 ARG A CA 1
ATOM 2439 C C . ARG A 1 332 ? 16.775 48.012 0.869 1.00 27.72 332 ARG A C 1
ATOM 2441 O O . ARG A 1 332 ? 16.636 46.852 1.233 1.00 27.72 332 ARG A O 1
ATOM 2448 N N . THR A 1 333 ? 17.895 48.508 0.361 1.00 26.73 333 THR A N 1
ATOM 2449 C CA . THR A 1 333 ? 19.238 47.932 0.442 1.00 26.73 333 THR A CA 1
ATOM 2450 C C . THR A 1 333 ? 20.000 48.589 1.589 1.00 26.73 333 THR A C 1
ATOM 2452 O O . THR A 1 333 ? 19.952 49.811 1.726 1.00 26.73 333 THR A O 1
ATOM 2455 N N . SER A 1 334 ? 20.792 47.816 2.326 1.00 28.78 334 SER A N 1
ATOM 2456 C CA . SER A 1 334 ? 22.020 48.311 2.952 1.00 28.78 334 SER A CA 1
ATOM 2457 C C . SER A 1 334 ? 23.056 47.192 2.958 1.00 28.78 334 SER A C 1
ATOM 2459 O O . SER A 1 334 ? 22.816 46.113 3.497 1.00 28.78 334 SER A O 1
ATOM 2461 N N . THR A 1 335 ? 24.178 47.476 2.311 1.00 26.97 335 THR A N 1
ATOM 2462 C CA . THR A 1 335 ? 25.367 46.640 2.153 1.00 26.97 335 THR A CA 1
ATOM 2463 C C . THR A 1 335 ? 26.421 47.110 3.149 1.00 26.97 335 THR A C 1
ATOM 2465 O O . THR A 1 335 ? 26.618 48.316 3.261 1.00 26.97 335 THR A O 1
ATOM 2468 N N . GLU A 1 336 ? 27.172 46.195 3.762 1.00 27.55 336 GLU A N 1
ATOM 2469 C CA . GLU A 1 336 ? 28.595 46.427 4.034 1.00 27.55 336 GLU A CA 1
ATOM 2470 C C . GLU A 1 336 ? 29.380 45.103 3.964 1.00 27.55 336 GLU A C 1
ATOM 2472 O O . GLU A 1 336 ? 28.916 44.049 4.392 1.00 27.55 336 GLU A O 1
ATOM 2477 N N . ALA A 1 337 ? 30.529 45.185 3.294 1.00 27.19 337 ALA A N 1
ATOM 2478 C CA . ALA A 1 337 ? 31.469 44.139 2.873 1.00 27.19 337 ALA A CA 1
ATOM 2479 C C . ALA A 1 337 ? 32.559 43.927 3.958 1.00 27.19 337 ALA A C 1
ATOM 2481 O O . ALA A 1 337 ? 32.606 44.705 4.900 1.00 27.19 337 ALA A O 1
ATOM 2482 N N . ALA A 1 338 ? 33.533 43.010 3.965 1.00 27.30 338 ALA A N 1
ATOM 2483 C CA . ALA A 1 338 ? 34.026 41.861 3.192 1.00 27.30 338 ALA A CA 1
ATOM 2484 C C . ALA A 1 338 ? 34.972 41.097 4.168 1.00 27.30 338 ALA A C 1
ATOM 2486 O O . ALA A 1 338 ? 35.516 41.700 5.089 1.00 27.30 338 ALA A O 1
ATOM 2487 N N . THR A 1 339 ? 35.213 39.787 4.081 1.00 27.34 339 THR A N 1
ATOM 2488 C CA . THR A 1 339 ? 36.354 39.147 3.384 1.00 27.34 339 THR A CA 1
ATOM 2489 C C . THR A 1 339 ? 36.521 37.725 3.963 1.00 27.34 339 THR A C 1
ATOM 2491 O O . THR A 1 339 ? 36.229 37.514 5.136 1.00 27.34 339 THR A O 1
ATOM 2494 N N . GLY A 1 340 ? 37.050 36.774 3.178 1.00 25.45 340 GLY A N 1
ATOM 2495 C CA . GLY A 1 340 ? 37.804 35.630 3.726 1.00 25.45 340 GLY A CA 1
ATOM 2496 C C . GLY A 1 340 ? 37.213 34.220 3.565 1.00 25.45 340 GLY A C 1
ATOM 2497 O O . GLY A 1 340 ? 36.586 33.692 4.469 1.00 25.45 340 GLY A O 1
ATOM 2498 N N . THR A 1 341 ? 37.499 33.603 2.416 1.00 26.20 341 THR A N 1
ATOM 2499 C CA . THR A 1 341 ? 37.933 32.200 2.204 1.00 26.20 341 THR A CA 1
ATOM 2500 C C . THR A 1 341 ? 37.631 31.077 3.222 1.00 26.20 341 THR A C 1
ATOM 2502 O O . THR A 1 341 ? 38.164 31.055 4.325 1.00 26.20 341 THR A O 1
ATOM 2505 N N . ALA A 1 342 ? 37.048 30.012 2.649 1.00 27.33 342 ALA A N 1
ATOM 2506 C CA . ALA A 1 342 ? 37.503 28.611 2.671 1.00 27.33 342 ALA A CA 1
ATOM 2507 C C . ALA A 1 342 ? 36.917 27.597 3.682 1.00 27.33 342 ALA A C 1
ATOM 2509 O O . ALA A 1 342 ? 37.046 27.712 4.893 1.00 27.33 342 ALA A O 1
ATOM 2510 N N . ALA A 1 343 ? 36.478 26.497 3.054 1.00 27.72 343 ALA A N 1
ATOM 2511 C CA . ALA A 1 343 ? 36.662 25.091 3.418 1.00 27.72 343 ALA A CA 1
ATOM 2512 C C . ALA A 1 343 ? 35.798 24.477 4.530 1.00 27.72 343 ALA A C 1
ATOM 2514 O O . ALA A 1 343 ? 35.725 24.935 5.667 1.00 27.72 343 ALA A O 1
ATOM 2515 N N . GLY A 1 344 ? 35.171 23.361 4.148 1.00 28.62 344 GLY A N 1
ATOM 2516 C CA . GLY A 1 344 ? 34.320 22.544 4.993 1.00 28.62 344 GLY A CA 1
ATOM 2517 C C . GLY A 1 344 ? 35.070 21.803 6.091 1.00 28.62 344 GLY A C 1
ATOM 2518 O O . GLY A 1 344 ? 36.297 21.711 6.108 1.00 28.62 344 GLY A O 1
ATOM 2519 N N . ARG A 1 345 ? 34.287 21.231 7.003 1.00 29.00 345 ARG A N 1
ATOM 2520 C CA . ARG A 1 345 ? 34.765 20.243 7.963 1.00 29.00 345 ARG A CA 1
ATOM 2521 C C . ARG A 1 345 ? 33.801 19.073 8.008 1.00 29.00 345 ARG A C 1
ATOM 2523 O O . ARG A 1 345 ? 32.628 19.219 8.341 1.00 29.00 345 ARG A O 1
ATOM 2530 N N . ALA A 1 346 ? 34.363 17.936 7.622 1.00 29.19 346 ALA A N 1
ATOM 2531 C CA . ALA A 1 346 ? 33.890 16.606 7.927 1.00 29.19 346 ALA A CA 1
ATOM 2532 C C . ALA A 1 346 ? 33.897 16.369 9.446 1.00 29.19 346 ALA A C 1
ATOM 2534 O O . ALA A 1 346 ? 34.666 16.979 10.190 1.00 29.19 346 ALA A O 1
ATOM 2535 N N . TRP A 1 347 ? 33.012 15.473 9.867 1.00 24.70 347 TRP A N 1
ATOM 2536 C CA . TRP A 1 347 ? 32.904 14.927 11.212 1.00 24.70 347 TRP A CA 1
ATOM 2537 C C . TRP A 1 347 ? 34.067 13.962 11.502 1.00 24.70 347 TRP A C 1
ATOM 2539 O O . TRP A 1 347 ? 34.235 12.980 10.781 1.00 24.70 347 TRP A O 1
ATOM 2549 N N . ASP A 1 348 ? 34.827 14.228 12.570 1.00 28.66 348 ASP A N 1
ATOM 2550 C CA . ASP A 1 348 ? 35.845 13.340 13.149 1.00 28.66 348 ASP A CA 1
ATOM 2551 C C . ASP A 1 348 ? 35.284 12.652 14.407 1.00 28.66 348 ASP A C 1
ATOM 2553 O O . ASP A 1 348 ? 34.780 13.312 15.317 1.00 28.66 348 ASP A O 1
ATOM 2557 N N . GLY A 1 349 ? 35.413 11.325 14.469 1.00 28.28 349 GLY A N 1
ATOM 2558 C CA . GLY A 1 349 ? 35.190 10.498 15.659 1.00 28.28 349 GLY A CA 1
ATOM 2559 C C . GLY A 1 349 ? 36.481 9.761 16.065 1.00 28.28 349 GLY A C 1
ATOM 2560 O O . GLY A 1 349 ? 37.329 9.506 15.207 1.00 28.28 349 GLY A O 1
ATOM 2561 N N . PRO A 1 350 ? 36.683 9.431 17.356 1.00 33.16 350 PRO A N 1
ATOM 2562 C CA . PRO A 1 350 ? 38.011 9.162 17.913 1.00 33.16 350 PRO A CA 1
ATOM 2563 C C . PRO A 1 350 ? 38.492 7.707 17.755 1.00 33.16 350 PRO A C 1
ATOM 2565 O O . PRO A 1 350 ? 37.732 6.753 17.915 1.00 33.16 350 PRO A O 1
ATOM 2568 N N . ARG A 1 351 ? 39.804 7.545 17.525 1.00 33.59 351 ARG A N 1
ATOM 2569 C CA . ARG A 1 351 ? 40.559 6.277 17.607 1.00 33.59 351 ARG A CA 1
ATOM 2570 C C . ARG A 1 351 ? 41.209 6.112 18.989 1.00 33.59 351 ARG A C 1
ATOM 2572 O O . ARG A 1 351 ? 41.708 7.109 19.512 1.00 33.59 351 ARG A O 1
ATOM 2579 N N . PRO A 1 352 ? 41.361 4.883 19.516 1.00 35.41 352 PRO A N 1
ATOM 2580 C CA . PRO A 1 352 ? 42.347 4.588 20.550 1.00 35.41 352 PRO A CA 1
ATOM 2581 C C . PRO A 1 352 ? 43.600 3.865 20.013 1.00 35.41 352 PRO A C 1
ATOM 2583 O O . PRO A 1 352 ? 43.623 3.315 18.914 1.00 35.41 352 PRO A O 1
ATOM 2586 N N . ALA A 1 353 ? 44.659 3.960 20.818 1.00 32.91 353 ALA A N 1
ATOM 2587 C CA . ALA A 1 353 ? 46.078 3.856 20.488 1.00 32.91 353 ALA A CA 1
ATOM 2588 C C . ALA A 1 353 ? 46.673 2.431 20.445 1.00 32.91 353 ALA A C 1
ATOM 2590 O O . ALA A 1 353 ? 46.159 1.501 21.060 1.00 32.91 353 ALA A O 1
ATOM 2591 N N . SER A 1 354 ? 47.835 2.302 19.793 1.00 34.12 354 SER A N 1
ATOM 2592 C CA . SER A 1 354 ? 48.756 1.155 19.890 1.00 34.12 354 SER A CA 1
ATOM 2593 C C . SER A 1 354 ? 50.080 1.580 20.536 1.00 34.12 354 SER A C 1
ATOM 2595 O O . SER A 1 354 ? 50.498 2.726 20.354 1.00 34.12 354 SER A O 1
ATOM 2597 N N . PRO A 1 355 ? 50.769 0.663 21.238 1.00 38.41 355 PRO A N 1
ATOM 2598 C CA . PRO A 1 355 ? 52.219 0.488 21.030 1.00 38.41 355 PRO A CA 1
ATOM 2599 C C . PRO A 1 355 ? 52.684 -0.982 21.248 1.00 38.41 355 PRO A C 1
ATOM 2601 O O . PRO A 1 355 ? 51.874 -1.824 21.627 1.00 38.41 355 PRO A O 1
ATOM 2604 N N . PRO A 1 356 ? 53.992 -1.308 21.164 1.00 39.19 356 PRO A N 1
ATOM 2605 C CA . PRO A 1 356 ? 54.922 -1.091 20.060 1.00 39.19 356 PRO A CA 1
ATOM 2606 C C . PRO A 1 356 ? 55.550 -2.415 19.532 1.00 39.19 356 PRO A C 1
ATOM 2608 O O . PRO A 1 356 ? 55.310 -3.512 20.022 1.00 39.19 356 PRO A O 1
ATOM 2611 N N . THR A 1 357 ? 56.373 -2.246 18.498 1.00 37.41 357 THR A N 1
ATOM 2612 C CA . THR A 1 357 ? 57.195 -3.172 17.687 1.00 37.41 357 THR A CA 1
ATOM 2613 C C . THR A 1 357 ? 57.891 -4.369 18.357 1.00 37.41 357 THR A C 1
ATOM 2615 O O . THR A 1 357 ? 58.554 -4.205 19.378 1.00 37.41 357 THR A O 1
ATOM 2618 N N . THR A 1 358 ? 57.955 -5.511 17.647 1.00 27.92 358 THR A N 1
ATOM 2619 C CA . THR A 1 358 ? 59.136 -6.407 17.600 1.00 27.92 358 THR A CA 1
ATOM 2620 C C . THR A 1 358 ? 59.228 -7.160 16.255 1.00 27.92 358 THR A C 1
ATOM 2622 O O . THR A 1 358 ? 58.231 -7.576 15.676 1.00 27.92 358 THR A O 1
ATOM 2625 N N . THR A 1 359 ? 60.467 -7.270 15.782 1.00 29.58 359 THR A N 1
ATOM 2626 C CA . THR A 1 359 ? 61.072 -7.890 14.590 1.00 29.58 359 THR A CA 1
ATOM 2627 C C . THR A 1 359 ? 60.763 -9.382 14.359 1.00 29.58 359 THR A C 1
ATOM 2629 O O . THR A 1 359 ? 60.688 -10.140 15.320 1.00 29.58 359 THR A O 1
ATOM 2632 N N . GLY A 1 360 ? 60.751 -9.842 13.094 1.00 26.97 360 GLY A N 1
ATOM 2633 C CA . GLY A 1 360 ? 60.910 -11.270 12.757 1.00 26.97 360 GLY A CA 1
ATOM 2634 C C . GLY A 1 360 ? 60.669 -11.647 11.285 1.00 26.97 360 GLY A C 1
ATOM 2635 O O . GLY A 1 360 ? 59.538 -11.644 10.824 1.00 26.97 360 GLY A O 1
ATOM 2636 N N . TYR A 1 361 ? 61.746 -11.993 10.572 1.00 29.02 361 TYR A N 1
ATOM 2637 C CA . TYR A 1 361 ? 61.814 -12.609 9.232 1.00 29.02 361 TYR A CA 1
ATOM 2638 C C . TYR A 1 361 ? 61.060 -13.960 9.131 1.00 29.02 361 TYR A C 1
ATOM 2640 O O . TYR A 1 361 ? 60.986 -14.665 10.131 1.00 29.02 361 TYR A O 1
ATOM 2648 N N . ILE A 1 362 ? 60.647 -14.379 7.917 1.00 29.73 362 ILE A N 1
ATOM 2649 C CA . ILE A 1 362 ? 61.099 -15.610 7.208 1.00 29.73 362 ILE A CA 1
ATOM 2650 C C . ILE A 1 362 ? 60.408 -15.745 5.825 1.00 29.73 362 ILE A C 1
ATOM 2652 O O . ILE A 1 362 ? 59.201 -15.620 5.670 1.00 29.73 362 ILE A O 1
ATOM 2656 N N . SER A 1 363 ? 61.260 -16.020 4.835 1.00 31.38 363 SER A N 1
ATOM 2657 C CA . SER A 1 363 ? 61.081 -16.403 3.423 1.00 31.38 363 SER A CA 1
ATOM 2658 C C . SER A 1 363 ? 60.191 -17.633 3.150 1.00 31.38 363 SER A C 1
ATOM 2660 O O . SER A 1 363 ? 60.214 -18.558 3.958 1.00 31.38 363 SER A O 1
ATOM 2662 N N . ARG A 1 364 ? 59.654 -17.796 1.929 1.00 34.34 364 ARG A N 1
ATOM 2663 C CA . ARG A 1 364 ? 60.290 -18.517 0.791 1.00 34.34 364 ARG A CA 1
ATOM 2664 C C . ARG A 1 364 ? 59.407 -18.518 -0.468 1.00 34.34 364 ARG A C 1
ATOM 2666 O O . ARG A 1 364 ? 58.226 -18.816 -0.367 1.00 34.34 364 ARG A O 1
ATOM 2673 N N . THR A 1 365 ? 60.103 -18.230 -1.577 1.00 45.00 365 THR A N 1
ATOM 2674 C CA . THR A 1 365 ? 59.948 -18.655 -2.989 1.00 45.00 365 THR A CA 1
ATOM 2675 C C . THR A 1 365 ? 58.591 -18.587 -3.656 1.00 45.00 365 THR A C 1
ATOM 2677 O O . THR A 1 365 ? 57.714 -19.387 -3.273 1.00 45.00 365 THR A O 1
#

Radius of gyration: 30.62 Å; chains: 1; bounding box: 98×72×66 Å

Sequence (365 aa):
MQAAADPDVVLLHLGINDLKWHGADPASAAAELKGLIDDIYRNRPGVTVIVQGLLPDTTEVEGKTGVFNAAVAGQEISRRNAGQRFRYVAPPRLDVAAELPDGTHPNDAGYVKMAAAYDPAIEQAISDGWARRATAPRAGTEAGGAGPVRWADFDGDGRTDQLTIADNGEVRARLNRAEGWQDVGRVATGTTIDKSRVRITDYDGDGKADYLYIAASGAVTVYLNQGGDASGPNGWRSIGQVAWGTTTQHEQVRFADFDGDGRADYLTIADNGGVTAHLNRGGDPAGAGGGSAWVRSRPEPPPTEAGSASRTTTATAVPTTTPSTPMAASPRTSTEAATGTAAGRAWDGPRPASPPTTTGYISRT

Foldseek 3Di:
DPDPDQALEDEDDDQPCCCAVVVHQLLVSLVVVVVVVVVVCVVHPLHAYEYEFAACQQPPRHPSSVSNLVNNQVCPVVCVVVVHNYYYFYQDHDDQVPAPVPSHDGDPVSVVRRVVRCVVVVVVCCVVVSGPPLLDLQFQFWDDAQAQWIWGAAPLPSDIWIWGQDQQRWIWTWHQDPVGTRGPGTQEPHDHNGSNQWDFGAAPLPRHTWIWGQDLLRWIWTWGALPGCSVPPPRTHTPGTQEPHDHNHNSQWGWDQPVSPRHTWTWGQDPVRDIWTFHRPPGDDPPDPDDDPTDTDDPDDDPDPPDPDDDDDDDDDDDDDDDDDDDDDDDDDDDDDDDDDDDDDDDDDDDDDDDDDDDDDDDDD

pLDDT: mean 77.51, std 26.31, range [24.7, 98.62]

Secondary structure (DSSP, 8-state):
-PPPP--SEEEE---HHHHHTS---HHHHHHHHHHHHHHHHHHSTT-EEEEEPPPTT-TT-TTHHHHHHHHHHTHHHHHHHTT-EEEEEPPPP--HHHH-TTSSS--HHHHHHHHHHHHHHHHHHHHTTSS-----S-S-S-BSTTSSEEEE-SSSSSSPEEEEE-TT--EEEEEEETTEEEEEEEEE--S-S-GGGEEEE-SSSSSSPEEEEE-TTS-EEEEEESS-GGG-TTSEEEEEEEE--S-S-GGGEEEE-SSSSSSPEEEEE-TTS-EEEE--SS-SPTT--S-----BPPPPPP-------------------------------------------PPP-PPPP------------